Protein AF-A0A1Y6FQV6-F1 (afdb_monomer_lite)

Secondary structure (DSSP, 8-state):
----HHHHHHHHHHHHHHHHHHHHHHHHHHHHSHHHHHHTT-HHHHHHHHHHHHHHHHHHHHHHHHHHHHHHS-HHHHHHHHHHHHHHHHHHHHHHHHHHHHHTTTTT-HHHHHHHHHHHHHHHHHHHHHHHHH-SS--HHHHHHHHHHHHHHHHHHHHHHHHHHHHHHHHHHHHHHHHTS------

pLDDT: mean 82.45, std 14.53, range [43.16, 97.44]

Radius of gyration: 20.32 Å; chains: 1; bounding box: 50×31×72 Å

Foldseek 3Di:
DDDDLLNVLVVLLVLLVVLLVVLVVVVVVVCVDCLVVVCVVPPLLVVLLVLLSVLLNLLSVLSNVLSVCLNPHDLVSSVVSNVVSLVVNQVSLVVSVVVCVVPVRPVPDPLVVVLSVLLNVLSVCLSCQQCVPANPRRRSVSNVVSSVSSVVSSVSSSVSSVVVSVVVVVVVVVVVVVVPDPPPDDD

Sequence (187 aa):
MLLNVNEFLLGVAGVASTLIGTFIVGVFFYIDTDLHRMMMSSDAADRYLRSGVRWVFIIYTVPLFVALALAAFEPIWGAVTFIALGLFVVLTTVDTGLRMLRRGGSGNSMALVVNQWACTVAVVVMVALPWVIGGWVPPATAYIPSLLIALGAGFASTAALIMTQFDATAAMAASRDEDGRPRGPRH

Structure (mmCIF, N/CA/C/O backbone):
data_AF-A0A1Y6FQV6-F1
#
_entry.id   AF-A0A1Y6FQV6-F1
#
loop_
_atom_site.group_PDB
_atom_site.id
_atom_site.type_symbol
_atom_site.label_atom_id
_atom_site.label_alt_id
_atom_site.label_comp_id
_atom_site.label_asym_id
_atom_site.label_entity_id
_atom_site.label_seq_id
_atom_site.pdbx_PDB_ins_code
_atom_site.Cartn_x
_atom_site.Cartn_y
_atom_site.Cartn_z
_atom_site.occupancy
_atom_site.B_iso_or_equiv
_atom_site.auth_seq_id
_atom_site.auth_comp_id
_atom_site.auth_asym_id
_atom_site.auth_atom_id
_atom_site.pdbx_PDB_model_num
ATOM 1 N N . MET A 1 1 ? 7.471 11.580 26.570 1.00 43.16 1 MET A N 1
ATOM 2 C CA . MET A 1 1 ? 6.369 12.131 25.758 1.00 43.16 1 MET A CA 1
ATOM 3 C C . MET A 1 1 ? 5.821 10.978 24.930 1.00 43.16 1 MET A C 1
ATOM 5 O O . MET A 1 1 ? 6.398 10.643 23.907 1.00 43.16 1 MET A O 1
ATOM 9 N N . LEU A 1 2 ? 4.840 10.247 25.465 1.00 49.19 2 LEU A N 1
ATOM 10 C CA . LEU A 1 2 ? 4.190 9.153 24.740 1.00 49.19 2 LEU A CA 1
ATOM 11 C C . LEU A 1 2 ? 3.189 9.804 23.785 1.00 49.19 2 LEU A C 1
ATOM 13 O O . LEU A 1 2 ? 2.265 10.459 24.255 1.00 49.19 2 LEU A O 1
ATOM 17 N N . LEU A 1 3 ? 3.426 9.696 22.475 1.00 60.06 3 LEU A N 1
ATOM 18 C CA . LEU A 1 3 ? 2.478 10.139 21.450 1.00 60.06 3 LEU A CA 1
ATOM 19 C C . LEU A 1 3 ? 1.099 9.547 21.751 1.00 60.06 3 LEU A C 1
ATOM 21 O O . LEU A 1 3 ? 0.971 8.335 21.947 1.00 60.06 3 LEU A O 1
ATOM 25 N N . ASN A 1 4 ? 0.073 10.395 21.783 1.00 88.25 4 ASN A N 1
ATOM 26 C CA . ASN A 1 4 ? -1.305 9.931 21.815 1.00 88.25 4 ASN A CA 1
ATOM 27 C C . ASN A 1 4 ? -1.555 9.125 20.527 1.00 88.25 4 ASN A C 1
ATOM 29 O O . ASN A 1 4 ? -1.188 9.569 19.440 1.00 88.25 4 ASN A O 1
ATOM 33 N N . VAL A 1 5 ? -2.151 7.933 20.630 1.00 90.62 5 VAL A N 1
ATOM 34 C CA . VAL A 1 5 ? -2.394 7.048 19.473 1.00 90.62 5 VAL A CA 1
ATOM 35 C C . VAL A 1 5 ? -3.139 7.790 18.361 1.00 90.62 5 VAL A C 1
ATOM 37 O O . VAL A 1 5 ? -2.810 7.625 17.190 1.00 90.62 5 VAL A O 1
ATOM 40 N N . ASN A 1 6 ? -4.069 8.674 18.720 1.00 91.38 6 ASN A N 1
ATOM 41 C CA . ASN A 1 6 ? -4.812 9.474 17.751 1.00 91.38 6 ASN A CA 1
ATOM 42 C C . ASN A 1 6 ? -3.912 10.477 17.017 1.00 91.38 6 ASN A C 1
ATOM 44 O O . ASN A 1 6 ? -4.008 10.600 15.801 1.00 91.38 6 ASN A O 1
ATOM 48 N N . GLU A 1 7 ? -2.999 11.151 17.721 1.00 93.62 7 GLU A N 1
ATOM 49 C CA . GLU A 1 7 ? -2.023 12.057 17.096 1.00 93.62 7 GLU A CA 1
ATOM 50 C C . GLU A 1 7 ? -1.101 11.299 16.141 1.00 93.62 7 GLU A C 1
ATOM 52 O O . GLU A 1 7 ? -0.833 11.765 15.034 1.00 93.62 7 GLU A O 1
ATOM 57 N N . PHE A 1 8 ? -0.660 10.102 16.534 1.00 94.31 8 PHE A N 1
ATOM 58 C CA . PHE A 1 8 ? 0.150 9.249 15.673 1.00 94.31 8 PHE A CA 1
ATOM 59 C C . PHE A 1 8 ? -0.608 8.846 14.400 1.00 94.31 8 PHE A C 1
ATOM 61 O O . PHE A 1 8 ? -0.068 8.972 13.303 1.00 94.31 8 PHE A O 1
ATOM 68 N N . LEU A 1 9 ? -1.863 8.406 14.521 1.00 95.44 9 LEU A N 1
ATOM 69 C CA . LEU A 1 9 ? -2.700 8.031 13.377 1.00 95.44 9 LEU A CA 1
ATOM 70 C C . LEU A 1 9 ? -2.968 9.218 12.445 1.00 95.44 9 LEU A C 1
ATOM 72 O O . LEU A 1 9 ? -2.869 9.075 11.228 1.00 95.44 9 LEU A O 1
ATOM 76 N N . LEU A 1 10 ? -3.235 10.404 12.991 1.00 96.00 10 LEU A N 1
ATOM 77 C CA . LEU A 1 10 ? -3.367 11.623 12.190 1.00 96.00 10 LEU A CA 1
ATOM 78 C C . LEU A 1 10 ? -2.053 11.975 11.477 1.00 96.00 10 LEU A C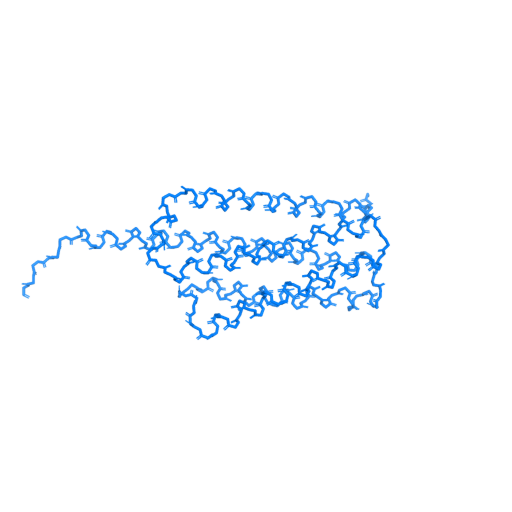 1
ATOM 80 O O . LEU A 1 10 ? -2.077 12.366 10.311 1.00 96.00 10 LEU A O 1
ATOM 84 N N . GLY A 1 11 ? -0.908 11.767 12.131 1.00 96.06 11 GLY A N 1
ATOM 85 C CA . GLY A 1 11 ? 0.411 11.884 11.508 1.00 96.06 11 GLY A CA 1
ATOM 86 C C . GLY A 1 11 ? 0.600 10.903 10.347 1.00 96.06 11 GLY A C 1
ATOM 87 O O . GLY A 1 11 ? 1.008 11.311 9.261 1.00 96.06 11 GLY A O 1
ATOM 88 N N . VAL A 1 12 ? 0.233 9.630 10.531 1.00 96.38 12 VAL A N 1
ATOM 89 C CA . VAL A 1 12 ? 0.252 8.600 9.476 1.00 96.38 12 VAL A CA 1
ATOM 90 C C . VAL A 1 12 ? -0.642 8.998 8.300 1.00 96.38 12 VAL A C 1
ATOM 92 O O . VAL A 1 12 ? -0.205 8.912 7.152 1.00 96.38 12 VAL A O 1
ATOM 95 N N . ALA A 1 13 ? -1.853 9.492 8.565 1.00 97.00 13 ALA A N 1
ATOM 96 C CA . ALA A 1 13 ? -2.756 9.992 7.532 1.00 97.00 13 ALA A CA 1
ATOM 97 C C . ALA A 1 13 ? -2.161 11.196 6.778 1.00 97.00 13 ALA A C 1
ATOM 99 O O . ALA A 1 13 ? -2.273 11.276 5.555 1.00 97.00 13 ALA A O 1
ATOM 100 N N . GLY A 1 14 ? -1.487 12.111 7.482 1.00 96.81 14 GLY A N 1
ATOM 101 C CA . GLY A 1 14 ? -0.770 13.243 6.887 1.00 96.81 14 GLY A CA 1
ATOM 102 C C . GLY A 1 14 ? 0.395 12.814 5.988 1.00 96.81 14 GLY A C 1
ATOM 103 O O . GLY A 1 14 ? 0.559 13.329 4.882 1.00 96.81 14 GLY A O 1
ATOM 104 N N . VAL A 1 15 ? 1.180 11.823 6.410 1.00 96.75 15 VAL A N 1
ATOM 105 C CA . VAL A 1 15 ? 2.248 11.246 5.575 1.00 96.75 15 VAL A CA 1
ATOM 106 C C . VAL A 1 15 ? 1.659 10.538 4.351 1.00 96.75 15 VAL A C 1
ATOM 108 O O . VAL A 1 15 ? 2.129 10.736 3.235 1.00 96.75 15 VAL A O 1
ATOM 111 N N . ALA A 1 16 ? 0.588 9.761 4.518 1.00 96.69 16 ALA A N 1
ATOM 112 C CA . ALA A 1 16 ? -0.074 9.094 3.401 1.00 96.69 16 ALA A CA 1
ATOM 113 C C . ALA A 1 16 ? -0.645 10.098 2.385 1.00 96.69 16 ALA A C 1
ATOM 115 O O . ALA A 1 16 ? -0.450 9.931 1.182 1.00 96.69 16 ALA A O 1
ATOM 116 N N . SER A 1 17 ? -1.311 11.162 2.845 1.00 96.56 17 SER A N 1
ATOM 117 C CA . SER A 1 17 ? -1.891 12.180 1.960 1.00 96.56 17 SER A CA 1
ATOM 118 C C 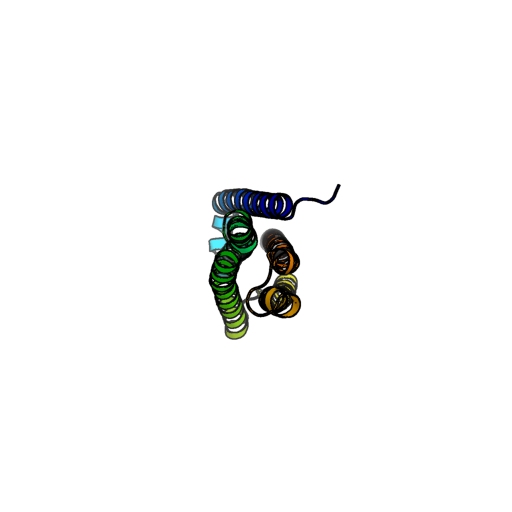. SER A 1 17 ? -0.825 12.960 1.191 1.00 96.56 17 SER A C 1
ATOM 120 O O . SER A 1 17 ? -0.989 13.201 -0.004 1.00 96.56 17 SER A O 1
ATOM 122 N N . THR A 1 18 ? 0.297 13.297 1.831 1.00 96.50 18 THR A N 1
ATOM 123 C CA . THR A 1 18 ? 1.427 13.967 1.167 1.00 96.50 18 THR A CA 1
ATOM 124 C C . THR A 1 18 ? 2.124 13.063 0.151 1.00 96.50 18 THR A C 1
ATOM 126 O O . THR A 1 18 ? 2.451 13.525 -0.944 1.00 96.50 18 THR A O 1
ATOM 129 N N . LEU A 1 19 ? 2.288 11.769 0.441 1.00 94.94 19 LEU A N 1
ATOM 130 C CA . LEU A 1 19 ? 2.810 10.798 -0.529 1.00 94.94 19 LEU A CA 1
ATOM 131 C C . LEU A 1 19 ? 1.867 10.625 -1.724 1.00 94.94 19 LEU A C 1
ATOM 133 O O . LEU A 1 19 ? 2.321 10.641 -2.864 1.00 94.94 19 LEU A O 1
ATOM 137 N N . ILE A 1 20 ? 0.554 10.547 -1.492 1.00 94.38 20 ILE A N 1
ATOM 138 C CA . ILE A 1 20 ? -0.444 10.532 -2.571 1.00 94.38 20 ILE A CA 1
ATOM 139 C C . ILE A 1 20 ? -0.345 11.813 -3.404 1.00 94.38 20 ILE A C 1
ATOM 141 O O . ILE A 1 20 ? -0.279 11.739 -4.627 1.00 94.38 20 ILE A O 1
ATOM 145 N N . GLY A 1 21 ? -0.305 12.983 -2.763 1.00 93.25 21 GLY A N 1
ATOM 146 C CA . GLY A 1 21 ? -0.229 14.275 -3.445 1.00 93.25 21 GLY A CA 1
ATOM 147 C C . GLY A 1 21 ? 1.024 14.415 -4.309 1.00 93.25 21 GLY A C 1
ATOM 148 O O . GLY A 1 21 ? 0.931 14.748 -5.488 1.00 93.25 21 GLY A O 1
ATOM 149 N N . THR A 1 22 ? 2.193 14.098 -3.754 1.00 92.56 22 THR A N 1
ATOM 150 C CA . THR A 1 22 ? 3.462 14.131 -4.499 1.00 92.56 22 THR A CA 1
ATOM 151 C C . THR A 1 22 ? 3.484 13.108 -5.632 1.00 92.56 22 THR A C 1
ATOM 153 O O . THR A 1 22 ? 3.955 13.421 -6.725 1.00 92.56 22 THR A O 1
ATOM 156 N N . PHE A 1 23 ? 2.900 11.925 -5.429 1.00 90.19 23 PHE A N 1
ATOM 157 C CA . PHE A 1 23 ? 2.761 10.924 -6.480 1.00 90.19 23 PHE A CA 1
ATOM 158 C C . PHE A 1 23 ? 1.835 11.384 -7.615 1.00 90.19 23 PHE A C 1
ATOM 160 O O . PHE A 1 23 ? 2.193 11.218 -8.777 1.00 90.19 23 PHE A O 1
ATOM 167 N N . ILE A 1 24 ? 0.694 12.022 -7.314 1.00 90.44 24 ILE A N 1
ATOM 168 C CA . ILE A 1 24 ? -0.202 12.618 -8.328 1.00 90.44 24 ILE A CA 1
ATOM 169 C C . ILE A 1 24 ? 0.552 13.641 -9.169 1.00 90.44 24 ILE A C 1
ATOM 171 O O . ILE A 1 24 ? 0.495 13.584 -10.395 1.00 90.44 24 ILE A O 1
ATOM 175 N N . VAL A 1 25 ? 1.269 14.556 -8.514 1.00 90.19 25 VAL A N 1
ATOM 176 C CA . VAL A 1 25 ? 2.060 15.584 -9.198 1.00 90.19 25 VAL A CA 1
ATOM 177 C C . VAL A 1 25 ? 3.113 14.931 -10.097 1.00 90.19 25 VAL A C 1
ATOM 179 O O . VAL A 1 25 ? 3.221 15.292 -11.266 1.00 90.19 25 VAL A O 1
ATOM 182 N N . GLY A 1 26 ? 3.831 13.920 -9.600 1.00 85.94 26 GLY A N 1
ATOM 183 C CA . GLY A 1 26 ? 4.814 13.172 -10.386 1.00 85.94 26 GLY A CA 1
ATOM 184 C C . GLY A 1 26 ? 4.211 12.474 -11.609 1.00 85.94 26 GLY A C 1
ATOM 185 O O . GLY A 1 26 ? 4.760 12.574 -12.702 1.00 85.94 26 GLY A O 1
ATOM 186 N N . VAL A 1 27 ? 3.057 11.816 -11.455 1.00 84.00 27 VAL A N 1
ATOM 187 C CA . VAL A 1 27 ? 2.338 11.166 -12.565 1.00 84.00 27 VAL A CA 1
ATOM 188 C C . VAL A 1 27 ? 1.842 12.192 -13.586 1.00 84.00 27 VAL A C 1
ATOM 190 O O . VAL A 1 27 ? 1.937 11.939 -14.784 1.00 84.00 27 VAL A O 1
ATOM 193 N N . PHE A 1 28 ? 1.347 13.350 -13.143 1.00 84.06 28 PHE A N 1
ATOM 194 C CA . PHE A 1 28 ? 0.903 14.419 -14.040 1.00 84.06 28 PHE A CA 1
ATOM 195 C C . PHE A 1 28 ? 2.055 14.934 -14.909 1.00 84.06 28 PHE A C 1
ATOM 197 O O . PHE A 1 28 ? 1.944 14.927 -16.132 1.00 84.06 28 PHE A O 1
ATOM 204 N N . PHE A 1 29 ? 3.186 15.292 -14.292 1.00 82.56 29 PHE A N 1
ATOM 205 C CA . PHE A 1 29 ? 4.379 15.711 -15.032 1.00 82.56 29 PHE A CA 1
ATOM 206 C C . PHE A 1 29 ? 4.901 14.610 -15.955 1.00 82.56 29 PHE A C 1
ATOM 208 O O . PHE A 1 29 ? 5.323 14.894 -17.072 1.00 82.56 29 PHE A O 1
ATOM 215 N N . TYR A 1 30 ? 4.842 13.348 -15.526 1.00 76.88 30 TYR A N 1
ATOM 216 C CA . TYR A 1 30 ? 5.237 12.221 -16.364 1.00 76.88 30 TYR A CA 1
ATOM 217 C C . TYR A 1 30 ? 4.386 12.116 -17.639 1.00 76.88 30 TYR A C 1
ATOM 219 O O . TYR A 1 30 ? 4.945 11.965 -18.723 1.00 76.88 30 TYR A O 1
ATOM 227 N N . ILE A 1 31 ? 3.058 12.233 -17.524 1.00 75.44 31 ILE A N 1
ATOM 228 C CA . ILE A 1 31 ? 2.138 12.201 -18.675 1.00 75.44 31 ILE A CA 1
ATOM 229 C C . ILE A 1 31 ? 2.383 13.392 -19.612 1.00 75.44 31 ILE A C 1
ATOM 231 O O . ILE A 1 31 ? 2.311 13.226 -20.828 1.00 75.44 31 ILE A O 1
ATOM 235 N N . ASP A 1 32 ? 2.679 14.568 -19.055 1.00 76.75 32 ASP A N 1
ATOM 236 C CA . ASP A 1 32 ? 2.921 15.802 -19.815 1.00 76.75 32 ASP A CA 1
ATOM 237 C C . ASP A 1 32 ? 4.274 15.805 -20.558 1.00 76.75 32 ASP A C 1
ATOM 239 O O . ASP A 1 32 ? 4.458 16.510 -21.547 1.00 76.75 32 ASP A O 1
ATOM 243 N N . THR A 1 33 ? 5.234 14.980 -20.133 1.00 72.75 33 THR A N 1
ATOM 244 C CA . THR A 1 33 ? 6.568 14.933 -20.747 1.00 72.75 33 THR A CA 1
ATOM 245 C C . THR A 1 33 ? 6.539 14.204 -22.103 1.00 72.75 33 THR A C 1
ATOM 247 O O . THR A 1 33 ? 5.945 13.132 -22.234 1.00 72.75 33 THR A O 1
ATOM 250 N N . ASP A 1 34 ? 7.294 14.690 -23.102 1.00 60.44 34 ASP A N 1
ATOM 251 C CA . ASP A 1 34 ? 7.469 14.034 -24.421 1.00 60.44 34 ASP A CA 1
ATOM 252 C C . ASP A 1 34 ? 7.970 12.572 -24.331 1.00 60.44 34 ASP A C 1
ATOM 254 O O . ASP A 1 34 ? 7.828 11.790 -25.274 1.00 60.44 34 ASP A O 1
ATOM 258 N N . LEU A 1 35 ? 8.512 12.166 -23.178 1.00 60.50 35 LEU A N 1
ATOM 259 C CA . LEU A 1 35 ? 8.873 10.784 -22.871 1.00 60.50 35 LEU A CA 1
ATOM 260 C C . LEU A 1 35 ? 7.669 9.832 -22.930 1.00 60.50 35 LEU A C 1
ATOM 262 O O . LEU A 1 35 ? 7.777 8.757 -23.524 1.00 60.50 35 LEU A O 1
ATOM 266 N N . HIS A 1 36 ? 6.512 10.235 -22.393 1.00 62.81 36 HIS A N 1
ATOM 267 C CA . HIS A 1 36 ? 5.287 9.442 -22.483 1.00 62.81 36 HIS A CA 1
ATOM 268 C C . HIS A 1 36 ? 4.877 9.240 -23.951 1.00 62.81 36 HIS A C 1
ATOM 270 O O . HIS A 1 36 ? 4.563 8.121 -24.362 1.00 62.81 36 HIS A O 1
ATOM 276 N N . ARG A 1 37 ? 4.996 10.285 -24.787 1.00 62.28 37 ARG A N 1
ATOM 277 C CA . ARG A 1 37 ? 4.710 10.209 -26.235 1.00 62.28 37 ARG A CA 1
ATOM 278 C C . ARG A 1 37 ? 5.640 9.247 -26.976 1.00 62.28 37 ARG A C 1
ATOM 280 O O . ARG A 1 37 ? 5.200 8.618 -27.933 1.00 62.28 37 ARG A O 1
ATOM 287 N N . MET A 1 38 ? 6.893 9.098 -26.543 1.00 58.62 38 MET A N 1
ATOM 288 C CA . MET A 1 38 ? 7.838 8.143 -27.138 1.00 58.62 38 MET A CA 1
ATOM 289 C C . MET A 1 38 ? 7.609 6.696 -26.660 1.00 58.62 38 MET A C 1
ATOM 291 O O . MET A 1 38 ? 7.713 5.763 -27.461 1.00 58.62 38 MET A O 1
ATOM 295 N N . MET A 1 39 ? 7.251 6.494 -25.386 1.00 56.41 39 MET A N 1
ATOM 296 C CA . MET A 1 39 ? 6.944 5.172 -24.814 1.00 56.41 39 MET A CA 1
ATOM 297 C C . MET A 1 39 ? 5.609 4.583 -25.292 1.00 56.41 39 MET A C 1
ATOM 299 O O . MET A 1 39 ? 5.465 3.362 -25.297 1.00 56.41 39 MET A O 1
ATOM 303 N N . MET A 1 40 ? 4.679 5.408 -25.790 1.00 53.16 40 MET A N 1
ATOM 304 C CA . MET A 1 40 ? 3.455 4.969 -26.488 1.00 53.16 40 MET A CA 1
ATOM 305 C C . MET A 1 40 ? 3.722 4.100 -27.734 1.00 53.16 40 MET A C 1
ATOM 307 O O . MET A 1 40 ? 2.793 3.512 -28.279 1.00 53.16 40 MET A O 1
ATOM 311 N N . SER A 1 41 ? 4.978 3.969 -28.180 1.00 52.34 41 SER A N 1
ATOM 312 C CA . SER A 1 41 ? 5.367 2.978 -29.193 1.00 52.34 41 SER A CA 1
ATOM 313 C C . SER A 1 41 ? 5.400 1.531 -28.664 1.00 52.34 41 SER A C 1
ATOM 315 O O . SER A 1 41 ? 5.342 0.599 -29.465 1.00 52.34 41 SER A O 1
ATOM 317 N N . SER A 1 42 ? 5.445 1.316 -27.338 1.00 58.72 42 SER A N 1
ATOM 318 C CA . SER A 1 42 ? 5.486 -0.008 -26.700 1.00 58.72 42 SER A CA 1
ATOM 319 C C . SER A 1 42 ? 4.290 -0.253 -25.773 1.00 58.72 42 SER A C 1
ATOM 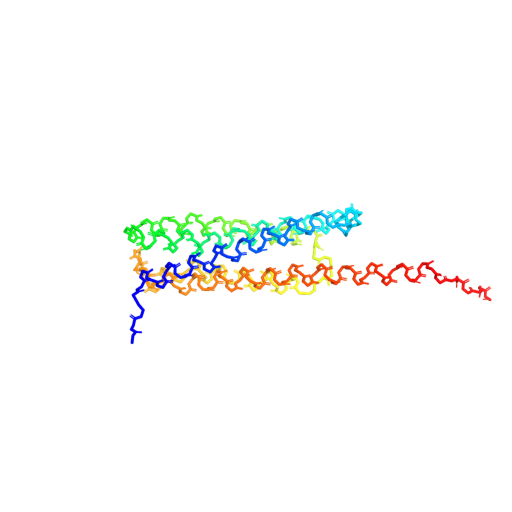321 O O . SER A 1 42 ? 4.251 0.127 -24.602 1.00 58.72 42 SER A O 1
ATOM 323 N N . ASP A 1 43 ? 3.331 -1.005 -26.302 1.00 60.66 43 ASP A N 1
ATOM 324 C CA . ASP A 1 43 ? 2.038 -1.371 -25.708 1.00 60.66 43 ASP A CA 1
ATOM 325 C C . ASP A 1 43 ? 2.144 -2.180 -24.384 1.00 60.66 43 ASP A C 1
ATOM 327 O O . ASP A 1 43 ? 1.160 -2.400 -23.666 1.00 60.66 43 ASP A O 1
ATOM 331 N N . ALA A 1 44 ? 3.334 -2.697 -24.059 1.00 59.97 44 ALA A N 1
ATOM 332 C CA . ALA A 1 44 ? 3.610 -3.442 -22.828 1.00 59.97 44 ALA A CA 1
ATOM 333 C C . ALA A 1 44 ? 4.011 -2.524 -21.659 1.00 59.97 44 ALA A C 1
ATOM 335 O O . ALA A 1 44 ? 3.570 -2.750 -20.529 1.00 59.97 44 ALA A O 1
ATOM 336 N N . ALA A 1 45 ? 4.790 -1.471 -21.930 1.00 61.34 45 ALA A N 1
ATOM 337 C CA . ALA A 1 45 ? 5.280 -0.544 -20.910 1.00 61.34 45 ALA A CA 1
ATOM 338 C C . ALA A 1 45 ? 4.153 0.342 -20.347 1.00 61.34 45 ALA A C 1
ATOM 340 O O . ALA A 1 45 ? 4.050 0.507 -19.130 1.00 61.34 45 ALA A O 1
ATOM 341 N N . ASP A 1 46 ? 3.245 0.822 -21.205 1.00 66.31 46 ASP A N 1
ATOM 342 C CA . ASP A 1 46 ? 2.105 1.658 -20.792 1.00 66.31 46 ASP A CA 1
ATOM 343 C C . ASP A 1 46 ? 1.129 0.907 -19.865 1.00 66.31 46 ASP A C 1
ATOM 345 O O . ASP A 1 46 ? 0.697 1.403 -18.820 1.00 66.31 46 ASP A O 1
ATOM 349 N N . ARG A 1 47 ? 0.834 -0.361 -20.181 1.00 66.19 47 ARG A N 1
ATOM 350 C CA . ARG A 1 47 ? -0.026 -1.205 -19.334 1.00 66.19 47 ARG A CA 1
ATOM 351 C C . ARG A 1 47 ? 0.581 -1.467 -17.961 1.00 66.19 47 ARG A C 1
ATOM 353 O O . ARG A 1 47 ? -0.162 -1.485 -16.975 1.00 66.19 47 ARG A O 1
ATOM 360 N N . TYR A 1 48 ? 1.896 -1.669 -17.897 1.00 64.12 48 TYR A N 1
ATOM 361 C CA . TYR A 1 48 ? 2.597 -1.877 -16.636 1.00 64.12 48 TYR A CA 1
ATOM 362 C C . TYR A 1 48 ? 2.516 -0.627 -15.754 1.00 64.12 48 TYR A C 1
ATOM 364 O O . TYR A 1 48 ? 2.043 -0.712 -14.619 1.00 64.12 48 TYR A O 1
ATOM 372 N N . LEU A 1 49 ? 2.847 0.538 -16.311 1.00 70.38 49 LEU A N 1
ATOM 373 C CA . LEU A 1 49 ? 2.744 1.827 -15.631 1.00 70.38 49 LEU A CA 1
ATOM 374 C C . LEU A 1 49 ? 1.343 2.090 -15.093 1.00 70.38 49 LEU A C 1
ATOM 376 O O . LEU A 1 49 ? 1.182 2.376 -13.910 1.00 70.38 49 LEU A O 1
ATOM 380 N N . ARG A 1 50 ? 0.309 1.901 -15.917 1.00 77.88 50 ARG A N 1
ATOM 381 C CA . ARG A 1 50 ? -1.083 2.082 -15.489 1.00 77.88 50 ARG A CA 1
ATOM 382 C C . ARG A 1 50 ? -1.458 1.146 -14.341 1.00 77.88 50 ARG A C 1
ATOM 384 O O . ARG A 1 50 ? -2.167 1.551 -13.420 1.00 77.88 50 ARG A O 1
ATOM 391 N N . SER A 1 51 ? -0.994 -0.104 -14.384 1.00 77.25 51 SER A N 1
ATOM 392 C CA . SER A 1 51 ? -1.258 -1.080 -13.322 1.00 77.25 51 SER A CA 1
ATOM 393 C C . SER A 1 51 ? -0.525 -0.749 -12.019 1.00 77.25 51 SER A C 1
ATOM 395 O O . SER A 1 51 ? -1.148 -0.791 -10.958 1.00 77.25 51 SER A O 1
ATOM 397 N N . GLY A 1 52 ? 0.744 -0.340 -12.100 1.00 78.56 52 GLY A N 1
ATOM 398 C CA . GLY A 1 52 ? 1.556 0.032 -10.947 1.00 78.56 52 GLY A CA 1
ATOM 399 C C . GLY A 1 52 ? 1.095 1.337 -10.307 1.00 78.56 52 GLY A C 1
ATOM 400 O O . GLY A 1 52 ? 0.927 1.388 -9.095 1.00 78.56 52 GLY A O 1
ATOM 401 N N . VAL A 1 53 ? 0.777 2.358 -11.109 1.00 85.12 53 VAL A N 1
ATOM 402 C CA . VAL A 1 53 ? 0.194 3.622 -10.629 1.00 85.12 53 VAL A CA 1
ATOM 403 C C . VAL A 1 53 ? -1.109 3.355 -9.878 1.00 85.12 53 VAL A C 1
ATOM 405 O O . VAL A 1 53 ? -1.278 3.824 -8.753 1.00 85.12 53 VAL A O 1
ATOM 408 N N . ARG A 1 54 ? -2.008 2.539 -10.446 1.00 88.25 54 ARG A N 1
ATOM 409 C CA . ARG A 1 54 ? -3.260 2.147 -9.780 1.00 88.25 54 ARG A CA 1
ATOM 410 C C . ARG A 1 54 ? -2.998 1.442 -8.447 1.00 88.25 54 ARG A C 1
ATOM 412 O O . ARG A 1 54 ? -3.675 1.743 -7.470 1.00 88.25 54 ARG A O 1
ATOM 419 N N . TRP A 1 55 ? -2.038 0.519 -8.403 1.00 91.12 55 TRP A N 1
ATOM 420 C CA . TRP A 1 55 ? -1.697 -0.204 -7.178 1.00 91.12 55 TRP A CA 1
ATOM 421 C C . TRP A 1 55 ? -1.133 0.729 -6.097 1.00 91.12 55 TRP A C 1
ATOM 423 O O . TRP A 1 55 ? -1.595 0.674 -4.961 1.00 91.12 55 TRP A O 1
ATOM 433 N N . VAL A 1 56 ? -0.222 1.641 -6.460 1.00 91.81 56 VAL A N 1
ATOM 434 C CA . VAL A 1 56 ? 0.361 2.644 -5.549 1.00 91.81 56 VAL A CA 1
ATOM 435 C C . VAL A 1 56 ? -0.720 3.547 -4.943 1.00 91.81 56 VAL A C 1
ATOM 437 O O . VAL A 1 56 ? -0.716 3.794 -3.738 1.00 91.81 56 VAL A O 1
ATOM 440 N N . PHE A 1 57 ? -1.696 3.993 -5.737 1.00 91.69 57 PHE A N 1
ATOM 441 C CA . PHE A 1 57 ? -2.826 4.752 -5.198 1.00 91.69 57 PHE A CA 1
ATOM 442 C C . PHE A 1 57 ? -3.624 3.949 -4.174 1.00 91.69 57 PHE A C 1
ATOM 444 O O . PHE A 1 57 ? -3.901 4.440 -3.081 1.00 91.69 57 PHE A O 1
ATOM 451 N N . ILE A 1 58 ? -3.969 2.706 -4.509 1.00 93.25 58 ILE A N 1
ATOM 452 C CA . ILE A 1 58 ? -4.789 1.855 -3.645 1.00 93.25 58 ILE A CA 1
ATOM 453 C C . ILE A 1 58 ? -4.055 1.548 -2.337 1.00 93.25 58 ILE A C 1
ATOM 455 O O . ILE A 1 58 ? -4.649 1.695 -1.271 1.00 93.25 58 ILE A O 1
ATOM 459 N N . ILE A 1 59 ? -2.768 1.192 -2.376 1.00 95.31 59 ILE A N 1
ATOM 460 C CA . ILE A 1 59 ? -2.033 0.871 -1.147 1.00 95.31 59 ILE A CA 1
ATOM 461 C C . ILE A 1 59 ? -1.898 2.085 -0.225 1.00 95.31 59 ILE A C 1
ATOM 463 O O . ILE A 1 59 ? -2.049 1.918 0.980 1.00 95.31 59 ILE A O 1
ATOM 467 N N . TYR A 1 60 ? -1.711 3.305 -0.748 1.00 95.94 60 TYR A N 1
ATOM 468 C CA . TYR A 1 60 ? -1.663 4.513 0.084 1.00 95.94 60 TYR A CA 1
ATOM 469 C C . TYR A 1 60 ? -3.030 4.962 0.609 1.00 95.94 60 TYR A C 1
ATOM 471 O O . TYR A 1 60 ? -3.095 5.641 1.637 1.00 95.94 60 TYR A O 1
ATOM 479 N N . THR A 1 61 ? -4.136 4.562 -0.027 1.00 95.31 61 THR A N 1
ATOM 480 C CA . THR A 1 61 ? -5.472 4.841 0.526 1.00 95.31 61 THR A CA 1
ATOM 481 C C . THR A 1 61 ? -5.704 4.131 1.861 1.00 95.31 61 THR A C 1
ATOM 483 O O . THR A 1 61 ? -6.424 4.656 2.706 1.00 95.31 61 THR A O 1
ATOM 486 N N . VAL A 1 62 ? -5.048 2.988 2.099 1.00 96.50 62 VAL A N 1
ATOM 487 C CA . VAL A 1 62 ? -5.148 2.226 3.354 1.00 96.50 62 VAL A CA 1
ATOM 488 C C . VAL A 1 62 ? -4.636 3.042 4.551 1.00 96.50 62 VAL A C 1
ATOM 490 O O . VAL A 1 62 ? -5.447 3.336 5.429 1.00 96.50 62 VAL A O 1
ATOM 493 N N . PRO A 1 63 ? -3.355 3.470 4.621 1.00 96.75 63 PRO A N 1
ATOM 494 C CA . PRO A 1 63 ? -2.860 4.272 5.734 1.00 96.75 63 PRO A CA 1
ATOM 495 C C . PRO A 1 63 ? -3.551 5.631 5.844 1.00 96.75 63 PRO A C 1
ATOM 497 O O . PRO A 1 63 ? -3.639 6.154 6.947 1.00 96.75 63 PRO A O 1
ATOM 500 N N . LEU A 1 64 ? -4.093 6.182 4.753 1.00 97.06 64 LEU A N 1
ATOM 501 C CA . LEU A 1 64 ? -4.878 7.413 4.806 1.00 97.06 64 LEU A CA 1
ATOM 502 C C . LEU A 1 64 ? -6.227 7.200 5.509 1.00 97.06 64 LEU A C 1
ATOM 504 O O . LEU A 1 64 ? -6.480 7.766 6.570 1.00 97.06 64 LEU A O 1
ATOM 508 N N . PHE A 1 65 ? -7.110 6.391 4.926 1.00 97.44 65 PHE A N 1
ATOM 509 C CA . PHE A 1 65 ? -8.496 6.300 5.385 1.00 97.44 65 PHE A CA 1
ATOM 510 C C . PHE A 1 65 ? -8.655 5.442 6.634 1.00 97.44 65 PHE A C 1
ATOM 512 O O . PHE A 1 65 ? -9.500 5.756 7.466 1.00 97.44 65 PHE A O 1
ATOM 519 N N . VAL A 1 66 ? -7.842 4.398 6.815 1.00 96.50 66 VAL A N 1
ATOM 520 C CA . VAL A 1 66 ? -7.911 3.577 8.032 1.00 96.50 66 VAL A CA 1
ATOM 521 C C . VAL A 1 66 ? -7.433 4.376 9.237 1.00 96.50 66 VAL A C 1
ATOM 523 O O . VAL A 1 66 ? -8.068 4.318 10.286 1.00 96.50 66 VAL A O 1
ATOM 526 N N . ALA A 1 67 ? -6.362 5.163 9.096 1.00 96.31 67 ALA A N 1
ATOM 527 C CA . ALA A 1 67 ? -5.884 5.991 10.197 1.00 96.31 67 ALA A CA 1
ATOM 528 C C . ALA A 1 67 ? -6.886 7.099 10.555 1.00 96.31 67 ALA A C 1
ATOM 530 O O . ALA A 1 67 ? -7.146 7.317 11.736 1.00 96.31 67 ALA A O 1
ATOM 531 N N . LEU A 1 68 ? -7.521 7.731 9.558 1.00 95.94 68 LEU A N 1
ATOM 532 C CA . LEU A 1 68 ? -8.617 8.678 9.793 1.00 95.94 68 LEU A CA 1
ATOM 533 C C . LEU A 1 68 ? -9.816 8.009 10.475 1.00 95.94 68 LEU A C 1
ATOM 535 O O . LEU A 1 68 ? -10.350 8.558 11.435 1.00 95.94 68 LEU A O 1
ATOM 539 N N . ALA A 1 69 ? -10.218 6.819 10.024 1.00 95.50 69 ALA A N 1
ATO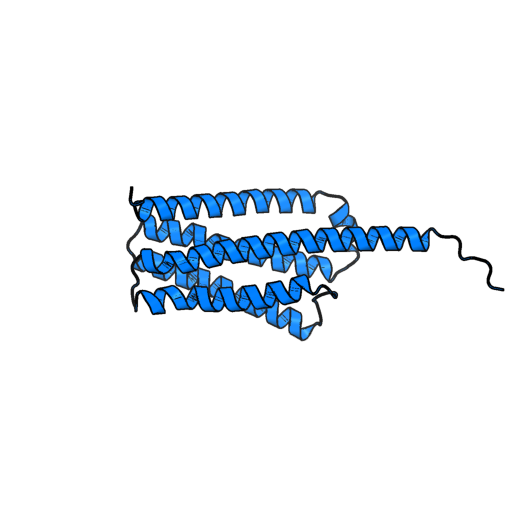M 540 C CA . ALA A 1 69 ? -11.346 6.101 10.605 1.00 95.50 69 ALA A CA 1
ATOM 541 C C . ALA A 1 69 ? -11.083 5.701 12.063 1.00 95.50 69 ALA A C 1
ATOM 543 O O . ALA A 1 69 ? -11.947 5.891 12.912 1.00 95.50 69 ALA A O 1
ATOM 544 N N . LEU A 1 70 ? -9.882 5.202 12.365 1.00 93.75 70 LEU A N 1
ATOM 545 C CA . LEU A 1 70 ? -9.476 4.829 13.723 1.00 93.75 70 LEU A CA 1
ATOM 546 C C . LEU A 1 70 ? -9.301 6.035 14.656 1.00 93.75 70 LEU A C 1
ATOM 548 O O . LEU A 1 70 ? -9.468 5.883 15.861 1.00 93.75 70 LEU A O 1
ATOM 552 N N . ALA A 1 71 ? -8.950 7.208 14.123 1.00 93.31 71 ALA A N 1
ATOM 553 C CA . ALA A 1 71 ? -8.807 8.430 14.913 1.00 93.31 71 ALA A CA 1
ATOM 554 C C . ALA A 1 71 ? -10.150 9.136 15.173 1.00 93.31 71 ALA A C 1
ATOM 556 O O . ALA A 1 71 ? -10.305 9.780 16.209 1.00 93.31 71 ALA A O 1
ATOM 557 N N . ALA A 1 72 ? -11.098 9.048 14.233 1.00 91.31 72 ALA A N 1
ATOM 558 C CA . ALA A 1 72 ? -12.366 9.777 14.284 1.00 91.31 72 ALA A CA 1
ATOM 559 C C . ALA A 1 72 ? -13.554 8.946 14.795 1.00 91.31 72 ALA A C 1
ATOM 561 O O . ALA A 1 72 ? -14.519 9.520 15.298 1.00 91.31 72 ALA A O 1
ATOM 562 N N . PHE A 1 73 ? -13.510 7.618 14.658 1.00 91.88 73 PHE A N 1
ATOM 563 C CA . PHE A 1 73 ? -14.626 6.723 14.966 1.00 91.88 73 PHE A CA 1
ATOM 564 C C . PHE A 1 73 ? -14.221 5.583 15.906 1.00 91.88 73 PHE A C 1
ATOM 566 O O . PHE A 1 73 ? -13.063 5.410 16.279 1.00 91.88 73 PHE A O 1
ATOM 573 N N . GLU A 1 74 ? -15.210 4.776 16.287 1.00 87.25 74 GLU A N 1
ATOM 574 C CA . GLU A 1 74 ? -15.004 3.568 17.080 1.00 87.25 74 GLU A CA 1
ATOM 575 C C . GLU A 1 74 ? -14.202 2.489 16.317 1.00 87.25 74 GLU A C 1
ATOM 577 O O . GLU A 1 74 ? -14.256 2.430 15.082 1.00 87.25 74 GLU A O 1
ATOM 582 N N . PRO A 1 75 ? -13.522 1.562 17.027 1.00 86.94 75 PRO A N 1
ATOM 583 C CA . PRO A 1 75 ? -12.655 0.547 16.416 1.00 86.94 75 PRO A CA 1
ATOM 584 C C . PRO A 1 75 ? -13.321 -0.303 15.328 1.00 86.94 75 PRO A C 1
ATOM 586 O O . PRO A 1 75 ? -12.655 -0.735 14.387 1.00 86.94 75 PRO A O 1
ATOM 589 N N . ILE A 1 76 ? -14.638 -0.518 15.422 1.00 92.31 76 ILE A N 1
ATOM 590 C CA . ILE A 1 76 ? -15.392 -1.301 14.439 1.00 92.31 76 ILE A CA 1
ATOM 591 C C . ILE A 1 76 ? -15.391 -0.647 13.052 1.00 92.31 76 ILE A C 1
ATOM 593 O O . ILE A 1 76 ? -15.249 -1.341 12.047 1.00 92.31 76 ILE A O 1
ATOM 597 N N . TRP A 1 77 ? -15.458 0.684 12.977 1.00 92.94 77 TRP A N 1
ATOM 598 C CA . TRP A 1 77 ? -15.408 1.414 11.710 1.00 92.94 77 TRP A CA 1
ATOM 599 C C . TRP A 1 77 ? -14.010 1.384 11.097 1.00 92.94 77 TRP A C 1
ATOM 601 O O . TRP A 1 77 ? -13.873 1.267 9.877 1.00 92.94 77 TRP A O 1
ATOM 611 N N . GLY A 1 78 ? -12.970 1.403 11.933 1.00 92.38 78 GLY A N 1
ATOM 612 C CA . GLY A 1 78 ? -11.598 1.157 11.498 1.00 92.38 78 GLY A CA 1
ATOM 613 C C . GLY A 1 78 ? -11.416 -0.246 10.917 1.00 92.38 78 GLY A C 1
ATOM 614 O O . GLY A 1 78 ? -10.846 -0.385 9.836 1.00 92.38 78 GLY A O 1
ATOM 615 N N . ALA A 1 79 ? -11.978 -1.268 11.570 1.00 93.50 79 ALA A N 1
ATOM 616 C CA . ALA A 1 79 ? -11.952 -2.648 11.086 1.00 93.50 79 ALA A CA 1
ATOM 617 C C . ALA A 1 79 ? -12.667 -2.798 9.739 1.00 93.50 79 ALA A C 1
ATOM 619 O O . ALA A 1 79 ? -12.098 -3.346 8.798 1.00 93.50 79 ALA A O 1
ATOM 620 N N . VAL A 1 80 ? -13.883 -2.258 9.615 1.00 95.31 80 VAL A N 1
ATOM 621 C CA . VAL A 1 80 ? -14.659 -2.286 8.364 1.00 95.31 80 VAL A CA 1
ATOM 622 C C . VAL A 1 80 ? -13.900 -1.587 7.235 1.00 95.31 80 VAL A C 1
ATOM 624 O O . VAL A 1 80 ? -13.774 -2.144 6.144 1.00 95.31 80 VAL A O 1
ATOM 627 N N . THR A 1 81 ? -13.337 -0.405 7.501 1.00 95.62 81 THR A N 1
ATOM 628 C CA . THR A 1 81 ? -12.548 0.354 6.517 1.00 95.62 81 THR A CA 1
ATOM 629 C C . THR A 1 81 ? -11.296 -0.419 6.099 1.00 95.62 81 THR A C 1
ATOM 631 O O . THR A 1 81 ? -10.990 -0.508 4.909 1.00 95.62 81 THR A O 1
ATOM 634 N N . PHE A 1 82 ? -10.595 -1.029 7.058 1.00 95.94 82 PHE A N 1
ATOM 635 C CA . PHE A 1 82 ? -9.404 -1.834 6.796 1.00 95.94 82 PHE A CA 1
ATOM 636 C C . PHE A 1 82 ? -9.723 -3.090 5.982 1.00 95.94 82 PHE A C 1
ATOM 638 O O . PHE A 1 82 ? -9.004 -3.390 5.035 1.00 95.94 82 PHE A O 1
ATOM 645 N N . ILE A 1 83 ? -10.813 -3.798 6.289 1.00 95.94 83 ILE A N 1
ATOM 646 C CA . ILE A 1 83 ? -11.254 -4.973 5.524 1.00 95.94 83 ILE A CA 1
ATOM 647 C C . ILE A 1 83 ? -11.607 -4.572 4.093 1.00 95.94 83 ILE A C 1
ATOM 649 O O . ILE A 1 83 ? -11.143 -5.211 3.149 1.00 95.94 83 ILE A O 1
ATOM 653 N N . ALA A 1 84 ? -12.390 -3.504 3.919 1.00 96.62 84 ALA A N 1
ATOM 654 C CA . ALA A 1 84 ? -12.805 -3.039 2.602 1.00 96.62 84 ALA A CA 1
ATOM 655 C C . ALA A 1 84 ? -11.594 -2.658 1.735 1.00 96.62 84 ALA A C 1
ATOM 657 O O . ALA A 1 84 ? -11.427 -3.188 0.636 1.00 96.62 84 ALA A O 1
ATOM 658 N N . LEU A 1 85 ? -10.709 -1.793 2.237 1.00 96.00 85 LEU A N 1
ATOM 659 C CA . LEU A 1 85 ? -9.525 -1.350 1.493 1.00 96.00 85 LEU A CA 1
ATOM 660 C C . LEU A 1 85 ? -8.483 -2.463 1.342 1.00 96.00 85 LEU A C 1
ATOM 662 O O . LEU A 1 85 ? -7.893 -2.612 0.274 1.00 96.00 85 LEU A O 1
ATOM 666 N N . GLY A 1 86 ? -8.298 -3.292 2.369 1.00 94.56 86 GLY A N 1
ATOM 667 C CA . GLY A 1 86 ? -7.427 -4.463 2.330 1.00 94.56 86 GLY A CA 1
ATOM 668 C C . GLY A 1 86 ? -7.856 -5.457 1.253 1.00 94.56 86 GLY A C 1
ATOM 669 O O . GLY A 1 86 ? -7.013 -5.942 0.500 1.00 94.56 86 GLY A O 1
ATOM 670 N N . LEU A 1 87 ? -9.162 -5.693 1.090 1.00 95.00 87 LEU A N 1
ATOM 671 C CA . LEU A 1 87 ? -9.684 -6.522 0.005 1.00 95.00 87 LEU A CA 1
ATOM 672 C C . LEU A 1 87 ? -9.369 -5.913 -1.367 1.00 95.00 87 LEU A C 1
ATOM 674 O O . LEU A 1 87 ? -8.918 -6.630 -2.259 1.00 95.00 87 LEU A O 1
ATOM 678 N N . PHE A 1 88 ? -9.531 -4.598 -1.538 1.00 94.25 88 PHE A N 1
ATOM 679 C CA . PHE A 1 88 ? -9.142 -3.910 -2.776 1.00 94.25 88 PHE A CA 1
ATOM 680 C C . PHE A 1 88 ? -7.646 -4.071 -3.088 1.00 94.25 88 PHE A C 1
ATOM 682 O O . PHE A 1 88 ? -7.279 -4.360 -4.233 1.00 94.25 88 PHE A O 1
ATOM 689 N N . VAL A 1 89 ? -6.776 -3.941 -2.084 1.00 93.44 89 VAL A N 1
ATOM 690 C CA . VAL A 1 89 ? -5.333 -4.179 -2.234 1.00 93.44 89 VAL A CA 1
ATOM 691 C C . VAL A 1 89 ? -5.065 -5.624 -2.650 1.00 93.44 89 VAL A C 1
ATOM 693 O O . VAL A 1 89 ? -4.326 -5.857 -3.605 1.00 93.44 89 VAL A O 1
ATOM 696 N N . VAL A 1 90 ? -5.677 -6.606 -1.986 1.00 93.75 90 VAL A N 1
ATOM 697 C CA . VAL A 1 90 ? -5.500 -8.029 -2.316 1.00 93.75 90 VAL A CA 1
ATOM 698 C C . VAL A 1 90 ? -5.942 -8.310 -3.750 1.00 93.75 90 VAL A C 1
ATOM 700 O O . VAL A 1 90 ? -5.167 -8.863 -4.529 1.00 93.75 90 VAL A O 1
ATOM 703 N N . LEU A 1 91 ? -7.144 -7.874 -4.136 1.00 92.38 91 LEU A N 1
ATOM 704 C CA . LEU A 1 91 ? -7.687 -8.089 -5.479 1.00 92.38 91 LEU A CA 1
ATOM 705 C C . LEU A 1 91 ? -6.786 -7.486 -6.559 1.00 92.38 91 LEU A C 1
ATOM 707 O O . LEU A 1 91 ? -6.502 -8.137 -7.564 1.00 92.38 91 LEU A O 1
ATOM 711 N N . THR A 1 92 ? -6.289 -6.268 -6.348 1.00 88.56 92 THR A N 1
ATOM 712 C CA . THR A 1 92 ? -5.393 -5.621 -7.315 1.00 88.56 92 THR A CA 1
ATOM 713 C C . THR A 1 92 ? -3.995 -6.231 -7.345 1.00 88.56 92 THR A C 1
ATOM 715 O O . THR A 1 92 ? -3.387 -6.292 -8.416 1.00 88.56 92 THR A O 1
ATOM 718 N N . THR A 1 93 ? -3.504 -6.753 -6.221 1.00 88.19 93 THR A N 1
ATOM 719 C CA . THR A 1 93 ? -2.229 -7.484 -6.146 1.00 88.19 93 THR A CA 1
ATOM 720 C C . THR A 1 93 ? -2.318 -8.809 -6.906 1.00 88.19 93 THR A C 1
ATOM 722 O O . THR A 1 93 ? -1.440 -9.116 -7.713 1.00 88.19 93 THR A O 1
ATOM 725 N N . VAL A 1 94 ? -3.412 -9.557 -6.727 1.00 86.62 94 VAL A N 1
ATOM 726 C CA . VAL A 1 94 ? -3.682 -10.814 -7.445 1.00 86.62 94 VAL A CA 1
ATOM 727 C C . VAL A 1 94 ? -3.862 -10.569 -8.944 1.00 86.62 94 VAL A C 1
ATOM 729 O O . VAL A 1 94 ? -3.254 -11.271 -9.748 1.00 86.62 94 VAL A O 1
ATOM 732 N N . ASP A 1 95 ? -4.638 -9.555 -9.339 1.00 83.75 95 ASP A N 1
ATOM 733 C CA . ASP A 1 95 ? -4.825 -9.172 -10.747 1.00 83.75 95 ASP A CA 1
ATOM 734 C C . ASP A 1 95 ? -3.479 -8.842 -11.419 1.00 83.75 95 ASP A C 1
ATOM 736 O O . ASP A 1 95 ? -3.192 -9.310 -12.522 1.00 83.75 95 ASP A O 1
ATOM 740 N N . THR A 1 96 ? -2.605 -8.111 -10.722 1.00 76.31 96 THR A N 1
ATOM 741 C CA . THR A 1 96 ? -1.260 -7.771 -11.215 1.00 76.31 96 THR A CA 1
ATOM 742 C C . THR A 1 96 ? -0.376 -9.015 -11.342 1.00 76.31 96 THR A C 1
ATOM 744 O O . THR A 1 96 ? 0.208 -9.248 -12.403 1.00 76.31 96 THR A O 1
ATOM 747 N N . GLY A 1 97 ? -0.344 -9.873 -10.317 1.00 75.88 97 GLY A N 1
ATOM 748 C CA . GLY A 1 97 ? 0.436 -11.114 -10.326 1.00 75.88 97 GLY A CA 1
ATOM 749 C C . GLY A 1 97 ? -0.001 -12.094 -11.421 1.00 75.88 97 GLY A C 1
ATOM 750 O O . GLY A 1 97 ? 0.833 -12.609 -12.168 1.00 75.88 97 GLY A O 1
ATOM 751 N N . LEU A 1 98 ? -1.311 -12.304 -11.589 1.00 77.38 98 LEU A N 1
ATOM 752 C CA . LEU A 1 98 ? -1.861 -13.179 -12.631 1.00 77.38 98 LEU A CA 1
ATOM 753 C C . LEU A 1 98 ? -1.541 -12.673 -14.041 1.00 77.38 98 LEU A C 1
ATOM 755 O O . LEU A 1 98 ? -1.257 -13.474 -14.935 1.00 77.38 98 LEU A O 1
ATOM 759 N N . ARG A 1 99 ? -1.569 -11.354 -14.262 1.00 70.38 99 ARG A N 1
ATOM 760 C CA . ARG A 1 99 ? -1.191 -10.757 -15.552 1.00 70.38 99 ARG A CA 1
ATOM 761 C C . ARG A 1 99 ? 0.293 -10.938 -15.852 1.00 70.38 99 ARG A C 1
ATOM 763 O O . ARG A 1 99 ? 0.618 -11.270 -16.991 1.00 70.38 99 ARG A O 1
ATOM 770 N N . MET A 1 100 ? 1.169 -10.770 -14.857 1.00 67.25 100 MET A N 1
ATOM 771 C CA . MET A 1 100 ? 2.609 -11.008 -15.022 1.00 67.25 100 MET A CA 1
ATOM 772 C C . MET A 1 100 ? 2.894 -12.470 -15.387 1.00 67.25 100 MET A C 1
ATOM 774 O O . MET A 1 100 ? 3.611 -12.720 -16.355 1.00 67.25 100 MET A O 1
ATOM 778 N N . LEU A 1 101 ? 2.262 -13.423 -14.690 1.00 68.31 101 LEU A N 1
ATOM 779 C CA . LEU A 1 101 ? 2.403 -14.865 -14.938 1.00 68.31 101 LEU A CA 1
ATOM 780 C C . LEU A 1 101 ? 1.924 -15.286 -16.334 1.00 68.31 101 LEU A C 1
ATOM 782 O O . LEU A 1 101 ? 2.603 -16.044 -17.018 1.00 68.31 101 LEU A O 1
ATOM 786 N N . ARG A 1 102 ? 0.757 -14.802 -16.777 1.00 66.06 102 ARG A N 1
ATOM 787 C CA . ARG A 1 102 ? 0.137 -15.247 -18.041 1.00 66.06 102 ARG A CA 1
ATOM 788 C C . ARG A 1 102 ? 0.804 -14.707 -19.303 1.00 66.06 102 ARG A C 1
ATOM 790 O O . ARG A 1 102 ? 0.554 -15.244 -20.376 1.00 66.06 102 ARG A O 1
ATOM 797 N N . ARG A 1 103 ? 1.556 -13.608 -19.219 1.00 57.81 103 ARG A N 1
ATOM 798 C CA . ARG A 1 103 ? 2.013 -12.870 -20.412 1.00 57.81 103 ARG A CA 1
ATOM 799 C C . ARG A 1 103 ? 3.514 -12.583 -20.451 1.00 57.81 103 ARG A C 1
ATOM 801 O O . ARG A 1 103 ? 3.938 -11.852 -21.336 1.00 57.81 103 ARG A O 1
ATOM 808 N N . GLY A 1 104 ? 4.307 -13.117 -19.514 1.00 53.31 104 GLY A N 1
ATOM 809 C CA . GLY A 1 104 ? 5.755 -12.846 -19.453 1.00 53.31 104 GLY A CA 1
ATOM 810 C C . GLY A 1 104 ? 6.082 -11.350 -19.320 1.00 53.31 104 GLY A C 1
ATOM 811 O O . GLY A 1 104 ? 7.140 -10.892 -19.738 1.00 53.31 104 GLY A O 1
ATOM 812 N N . GLY A 1 105 ? 5.137 -10.568 -18.787 1.00 47.81 105 GLY A N 1
ATOM 813 C CA . GLY A 1 105 ? 5.047 -9.117 -18.972 1.00 47.81 105 GLY A CA 1
ATOM 814 C C . GLY A 1 105 ? 5.963 -8.266 -18.094 1.00 47.81 105 GLY A C 1
ATOM 815 O O . GLY A 1 105 ? 5.681 -7.084 -17.932 1.00 47.81 105 GLY A O 1
ATOM 816 N N . SER A 1 106 ? 7.020 -8.826 -17.502 1.00 51.47 106 SER A N 1
ATOM 817 C CA . SER A 1 106 ? 7.971 -8.037 -16.706 1.00 51.47 106 SER A CA 1
ATOM 818 C C . SER A 1 106 ? 9.005 -7.294 -17.547 1.00 51.47 106 SER A C 1
ATOM 820 O O . SER A 1 106 ? 9.810 -6.571 -16.966 1.00 51.47 106 SER A O 1
ATOM 822 N N . GLY A 1 107 ? 9.013 -7.473 -18.877 1.00 50.09 107 GLY A N 1
ATOM 823 C CA . GLY A 1 107 ? 9.955 -6.786 -19.762 1.00 50.09 107 GLY A CA 1
ATOM 824 C C . GLY A 1 107 ? 11.378 -6.829 -19.203 1.00 50.09 107 GLY A C 1
ATOM 825 O O . GLY A 1 107 ? 11.960 -5.788 -18.953 1.00 50.09 107 GLY A O 1
ATOM 826 N N . ASN A 1 108 ? 11.893 -8.020 -18.890 1.00 53.09 108 ASN A N 1
ATOM 827 C CA . ASN A 1 108 ? 13.265 -8.251 -18.415 1.00 53.09 108 ASN A CA 1
ATOM 828 C C . ASN A 1 108 ? 13.737 -7.502 -17.139 1.00 53.09 108 ASN A C 1
ATOM 830 O O . ASN A 1 108 ? 14.892 -7.675 -16.753 1.00 53.09 108 ASN A O 1
ATOM 834 N N . SER A 1 109 ? 12.905 -6.713 -16.442 1.00 60.28 109 SER A N 1
ATOM 835 C CA . SER A 1 109 ? 13.353 -5.956 -15.263 1.00 60.28 109 SER A CA 1
ATOM 836 C C . SER A 1 109 ? 13.222 -6.778 -13.978 1.00 60.28 109 SER A C 1
ATOM 838 O O . SER A 1 109 ? 12.132 -6.974 -13.430 1.00 60.28 109 SER A O 1
ATOM 840 N N . MET A 1 110 ? 14.363 -7.253 -13.471 1.00 69.06 110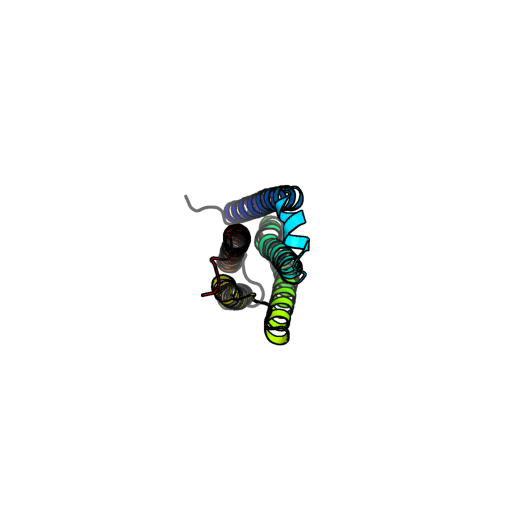 MET A N 1
ATOM 841 C CA . MET A 1 110 ? 14.461 -7.997 -12.208 1.00 69.06 110 MET A CA 1
ATOM 842 C C . MET A 1 110 ? 13.911 -7.192 -11.017 1.00 69.06 110 MET A C 1
ATOM 844 O O . MET A 1 110 ? 13.285 -7.770 -10.127 1.00 69.06 110 MET A O 1
ATOM 848 N N . ALA A 1 111 ? 14.062 -5.861 -11.030 1.00 68.44 111 ALA A N 1
ATOM 849 C CA . ALA A 1 111 ? 13.555 -4.969 -9.987 1.00 68.44 111 ALA A CA 1
ATOM 850 C C . ALA A 1 111 ? 12.030 -5.073 -9.820 1.00 68.44 111 ALA A C 1
ATOM 852 O O . ALA A 1 111 ? 11.525 -5.088 -8.698 1.00 68.44 111 ALA A O 1
ATOM 853 N N . LEU A 1 112 ? 11.291 -5.230 -10.922 1.00 68.31 112 LEU A N 1
ATOM 854 C CA . LEU A 1 112 ? 9.834 -5.353 -10.886 1.00 68.31 112 LEU A CA 1
ATOM 855 C C . LEU A 1 112 ? 9.365 -6.690 -10.337 1.00 68.31 112 LEU A C 1
ATOM 857 O O . LEU A 1 112 ? 8.371 -6.749 -9.616 1.00 68.31 112 LEU A O 1
ATOM 861 N N . VAL A 1 113 ? 10.084 -7.762 -10.665 1.00 74.75 113 VAL A N 1
ATOM 862 C CA . VAL A 1 113 ? 9.784 -9.098 -10.147 1.00 74.75 113 VAL A CA 1
ATOM 863 C C . VAL A 1 113 ? 10.008 -9.129 -8.638 1.00 74.75 113 VAL A C 1
ATOM 865 O O . VAL A 1 113 ? 9.131 -9.576 -7.899 1.00 74.75 113 VAL A O 1
ATOM 868 N N . VAL A 1 114 ? 11.141 -8.597 -8.171 1.00 79.62 114 VAL A N 1
ATOM 869 C CA . VAL A 1 114 ? 11.447 -8.496 -6.737 1.00 79.62 114 VAL A CA 1
ATOM 870 C C . VAL A 1 114 ? 10.404 -7.637 -6.023 1.00 79.62 114 VAL A C 1
ATOM 872 O O . VAL A 1 114 ? 9.858 -8.074 -5.010 1.00 79.62 114 VAL A O 1
ATOM 875 N N . ASN A 1 115 ? 10.064 -6.466 -6.573 1.00 83.94 115 ASN A N 1
ATOM 876 C CA . ASN A 1 115 ? 9.048 -5.591 -5.992 1.00 83.94 115 ASN A CA 1
ATOM 877 C C . ASN A 1 115 ? 7.676 -6.277 -5.910 1.00 83.94 115 ASN A C 1
ATOM 879 O O . ASN A 1 115 ? 7.009 -6.181 -4.884 1.00 83.94 115 ASN A O 1
ATOM 883 N N . GLN A 1 116 ? 7.269 -7.022 -6.942 1.00 84.25 116 GLN A N 1
ATOM 884 C CA . GLN A 1 116 ? 5.993 -7.737 -6.947 1.00 84.25 116 GLN A CA 1
ATOM 885 C C . GLN A 1 116 ? 5.924 -8.796 -5.841 1.00 84.25 116 GLN A C 1
ATOM 887 O O . GLN A 1 116 ? 4.922 -8.871 -5.124 1.00 84.25 116 GLN A O 1
ATOM 892 N N . TRP A 1 117 ? 6.968 -9.612 -5.681 1.00 85.88 117 TRP A N 1
ATOM 893 C CA . TRP A 1 117 ? 7.013 -10.626 -4.624 1.00 85.88 117 TRP A CA 1
ATOM 894 C C . TRP A 1 117 ? 7.051 -9.992 -3.237 1.00 85.88 117 TRP A C 1
ATOM 896 O O . TRP A 1 117 ? 6.257 -10.372 -2.376 1.00 85.88 117 TRP A O 1
ATOM 906 N N . ALA A 1 118 ? 7.903 -8.983 -3.042 1.00 86.50 118 ALA A N 1
ATOM 907 C CA . ALA A 1 118 ? 7.996 -8.248 -1.786 1.00 86.50 118 ALA A CA 1
ATOM 908 C C . ALA A 1 118 ? 6.652 -7.607 -1.408 1.00 86.50 118 ALA A C 1
ATOM 910 O O . ALA A 1 118 ? 6.187 -7.780 -0.284 1.00 86.50 118 ALA A O 1
ATOM 911 N N . CYS A 1 119 ? 5.979 -6.949 -2.356 1.00 86.25 119 CYS A N 1
ATOM 912 C CA . CYS A 1 119 ? 4.665 -6.349 -2.132 1.00 86.25 119 CYS A CA 1
ATOM 913 C C . CYS A 1 119 ? 3.589 -7.403 -1.864 1.00 86.25 119 CYS A C 1
ATOM 915 O O . CYS A 1 119 ? 2.742 -7.197 -1.004 1.00 86.25 119 CYS A O 1
ATOM 917 N N . THR A 1 120 ? 3.633 -8.559 -2.530 1.00 89.44 120 THR A N 1
ATOM 918 C CA . THR A 1 120 ? 2.677 -9.647 -2.270 1.00 89.44 120 THR A CA 1
ATOM 919 C C . THR A 1 120 ? 2.818 -10.172 -0.840 1.00 89.44 120 THR A C 1
ATOM 921 O O . THR A 1 120 ? 1.820 -10.299 -0.132 1.00 89.44 120 THR A O 1
ATOM 924 N N . VAL A 1 121 ? 4.051 -10.410 -0.379 1.00 91.44 121 VAL A N 1
ATOM 925 C CA . VAL A 1 121 ? 4.324 -10.811 1.011 1.00 91.44 121 VAL A CA 1
ATOM 926 C C . VAL A 1 121 ? 3.893 -9.714 1.984 1.00 91.44 121 VAL A C 1
ATOM 928 O O . VAL A 1 121 ? 3.207 -10.002 2.962 1.00 91.44 121 VAL A O 1
ATOM 931 N N . ALA A 1 122 ? 4.229 -8.455 1.692 1.00 92.44 122 ALA A N 1
ATOM 932 C CA . ALA A 1 122 ? 3.842 -7.311 2.510 1.00 92.44 122 ALA A CA 1
ATOM 933 C C . ALA A 1 122 ? 2.319 -7.207 2.663 1.00 92.44 122 ALA A C 1
ATOM 935 O O . ALA A 1 122 ? 1.841 -6.997 3.771 1.00 92.44 122 ALA A O 1
ATOM 936 N N . VAL A 1 123 ? 1.552 -7.420 1.590 1.00 94.19 123 VAL A N 1
ATOM 937 C CA . VAL A 1 123 ? 0.082 -7.409 1.622 1.00 94.19 123 VAL A CA 1
ATOM 938 C C . VAL A 1 123 ? -0.464 -8.530 2.503 1.00 94.19 123 VAL A C 1
ATOM 940 O O . VAL A 1 123 ? -1.337 -8.272 3.329 1.00 94.19 123 VAL A O 1
ATOM 943 N N . VAL A 1 124 ? 0.060 -9.752 2.380 1.00 94.44 124 VAL A N 1
ATOM 944 C CA . VAL A 1 124 ? -0.370 -10.884 3.221 1.00 94.44 124 VAL A CA 1
ATOM 945 C C . VAL A 1 124 ? -0.118 -10.586 4.698 1.00 94.44 124 VAL A C 1
ATOM 947 O O . VAL A 1 124 ? -1.022 -10.724 5.521 1.00 94.44 124 VAL A O 1
ATOM 950 N N . VAL A 1 125 ? 1.091 -10.129 5.027 1.00 95.31 125 VAL A N 1
ATOM 951 C CA . VAL A 1 125 ? 1.473 -9.782 6.401 1.00 95.31 125 VAL A CA 1
ATOM 952 C C . VAL A 1 125 ? 0.602 -8.639 6.923 1.00 95.31 125 VAL A C 1
ATOM 954 O O . VAL A 1 125 ? 0.003 -8.757 7.989 1.00 95.31 125 VAL A O 1
ATOM 957 N N . MET A 1 126 ? 0.465 -7.562 6.150 1.00 95.69 126 MET A N 1
ATOM 958 C CA . MET A 1 126 ? -0.345 -6.396 6.494 1.00 95.69 126 MET A CA 1
ATOM 959 C C . MET A 1 126 ? -1.789 -6.777 6.825 1.00 95.69 126 MET A C 1
ATOM 961 O O . MET A 1 126 ? -2.312 -6.300 7.828 1.00 95.69 126 MET A O 1
ATOM 965 N N . VAL A 1 127 ? -2.433 -7.616 6.009 1.00 95.56 127 VAL A N 1
ATOM 966 C CA . VAL A 1 127 ? -3.843 -8.004 6.188 1.00 95.56 127 VAL A CA 1
ATOM 967 C C . VAL A 1 127 ? -4.038 -8.905 7.408 1.00 95.56 127 VAL A C 1
ATOM 969 O O . VAL A 1 127 ? -5.053 -8.788 8.091 1.00 95.56 127 VAL A O 1
ATOM 972 N N . ALA A 1 128 ? -3.079 -9.785 7.704 1.00 95.12 128 ALA A N 1
ATOM 973 C CA . ALA A 1 128 ? -3.187 -10.719 8.821 1.00 95.12 128 ALA A CA 1
ATOM 974 C C . ALA A 1 128 ? -2.886 -10.072 10.184 1.00 95.12 128 ALA A C 1
ATOM 976 O O . ALA A 1 128 ? -3.506 -10.426 11.187 1.00 95.12 128 ALA A O 1
ATOM 977 N N . LEU A 1 129 ? -1.940 -9.130 10.230 1.00 94.31 129 LEU A N 1
ATOM 978 C CA . LEU A 1 129 ? -1.384 -8.592 11.477 1.00 94.31 129 LEU A CA 1
ATOM 979 C C . LEU A 1 129 ? -2.414 -8.056 12.485 1.00 94.31 129 LEU A C 1
ATOM 981 O O . LEU A 1 129 ? -2.295 -8.424 13.656 1.00 94.31 129 LEU A O 1
ATOM 985 N N . PRO A 1 130 ? -3.425 -7.249 12.103 1.00 94.38 130 PRO A N 1
ATOM 986 C CA . PRO A 1 130 ? -4.347 -6.679 13.078 1.00 94.38 130 PRO A CA 1
ATOM 987 C C . PRO A 1 130 ? -5.118 -7.774 13.815 1.00 94.38 130 PRO A C 1
ATOM 989 O O . PRO A 1 130 ? -5.302 -7.683 15.026 1.00 94.38 130 PRO A O 1
ATOM 992 N N . TRP A 1 131 ? -5.488 -8.847 13.110 1.00 96.12 131 TRP A N 1
ATOM 993 C CA . TRP A 1 131 ? -6.238 -9.970 13.674 1.00 96.12 131 TRP A CA 1
ATOM 994 C C . TRP A 1 131 ? -5.348 -10.893 14.505 1.00 96.12 131 TRP A C 1
ATOM 996 O O . TRP A 1 131 ? -5.773 -11.385 15.548 1.00 96.12 131 TRP A O 1
ATOM 1006 N N . VAL A 1 132 ? -4.096 -11.092 14.082 1.00 94.44 132 VAL A N 1
ATOM 1007 C CA . VAL A 1 132 ? -3.113 -11.898 14.822 1.00 94.44 132 VAL A CA 1
ATOM 1008 C C . VAL A 1 132 ? -2.741 -11.237 16.152 1.00 94.44 132 VAL A C 1
ATOM 1010 O O . VAL A 1 132 ? -2.597 -11.929 17.155 1.00 94.44 132 VAL A O 1
ATOM 1013 N N . ILE A 1 133 ? -2.597 -9.909 16.174 1.00 92.75 133 ILE A N 1
ATOM 1014 C CA . ILE A 1 133 ? -2.165 -9.166 17.367 1.00 92.75 133 ILE A CA 1
ATOM 1015 C C . ILE A 1 133 ? -3.353 -8.776 18.257 1.00 92.75 133 ILE A C 1
ATOM 1017 O O . ILE A 1 133 ? -3.250 -8.838 19.479 1.00 92.75 133 ILE A O 1
ATOM 1021 N N . GLY A 1 134 ? -4.466 -8.336 17.665 1.00 88.19 134 GLY A N 1
ATOM 1022 C CA . GLY A 1 134 ? -5.584 -7.723 18.388 1.00 88.19 134 GLY A CA 1
ATOM 1023 C C . GLY A 1 134 ? -6.877 -8.538 18.433 1.00 88.19 134 GLY A C 1
ATOM 1024 O O . GLY A 1 134 ? -7.856 -8.067 19.008 1.00 88.19 134 GLY A O 1
ATOM 1025 N N . GLY A 1 135 ? -6.910 -9.742 17.856 1.00 90.38 135 GLY A N 1
ATOM 1026 C CA . GLY A 1 135 ? -8.084 -10.617 17.877 1.00 90.38 135 GLY A CA 1
ATOM 1027 C C . GLY A 1 135 ? -9.197 -10.178 16.917 1.00 90.38 135 GLY A C 1
ATOM 1028 O O . GLY A 1 135 ? -8.936 -9.674 15.829 1.00 90.38 135 GLY A O 1
ATOM 1029 N N . TRP A 1 136 ? -10.457 -10.410 17.302 1.00 83.81 136 TRP A N 1
ATOM 1030 C CA . TRP A 1 136 ? -11.620 -10.230 16.414 1.00 83.81 136 TRP A CA 1
ATOM 1031 C C . TRP A 1 136 ? -12.002 -8.763 16.168 1.00 83.81 136 TRP A C 1
ATOM 1033 O O . TRP A 1 136 ? -12.421 -8.406 15.070 1.00 83.81 136 TRP A O 1
ATOM 1043 N N . VAL A 1 137 ? -11.839 -7.906 17.183 1.00 87.06 137 VAL A N 1
ATOM 1044 C CA . VAL A 1 137 ? -12.050 -6.450 17.090 1.00 87.06 137 VAL A CA 1
ATOM 1045 C C . VAL A 1 137 ? -10.805 -5.757 17.637 1.00 87.06 137 VAL A C 1
ATOM 1047 O O . VAL A 1 137 ? -10.768 -5.387 18.812 1.00 87.06 137 VAL A O 1
ATOM 1050 N N . PRO A 1 138 ? -9.746 -5.622 16.827 1.00 90.81 138 PRO A N 1
ATOM 1051 C CA . PRO A 1 138 ? -8.494 -5.089 17.318 1.00 90.81 138 PRO A CA 1
ATOM 1052 C C . PRO A 1 138 ? -8.588 -3.641 17.755 1.00 90.81 138 PRO A C 1
ATOM 1054 O O . PRO A 1 138 ? -9.258 -2.832 17.102 1.00 90.81 138 PRO A O 1
ATOM 1057 N N . PRO A 1 139 ? -7.829 -3.280 18.797 1.00 92.31 139 PRO A N 1
ATOM 1058 C CA . PRO A 1 139 ? -7.609 -1.888 19.128 1.00 92.31 139 PRO A CA 1
ATOM 1059 C C . PRO A 1 139 ? -6.811 -1.195 18.016 1.00 92.31 139 PRO A C 1
ATOM 1061 O O . PRO A 1 139 ? -6.060 -1.826 17.270 1.00 92.31 139 PRO A O 1
ATOM 1064 N N . ALA A 1 140 ? -6.910 0.132 17.951 1.00 90.94 140 ALA A N 1
ATOM 1065 C CA . ALA A 1 140 ? -6.229 0.949 16.946 1.00 90.94 140 ALA A CA 1
ATOM 1066 C C . ALA A 1 140 ? -4.706 0.704 16.872 1.00 90.94 140 ALA A C 1
ATOM 1068 O O . ALA A 1 140 ? -4.116 0.718 15.792 1.00 90.94 140 ALA A O 1
ATOM 1069 N N . THR A 1 141 ? -4.070 0.402 18.007 1.00 93.06 141 THR A N 1
ATOM 1070 C CA . THR A 1 141 ? -2.633 0.102 18.096 1.00 93.06 141 THR A CA 1
ATOM 1071 C C . THR A 1 141 ? -2.218 -1.141 17.309 1.00 93.06 141 THR A C 1
ATOM 1073 O O . THR A 1 141 ? -1.098 -1.187 16.803 1.00 93.06 141 THR A O 1
ATOM 1076 N N . ALA A 1 142 ? -3.109 -2.121 17.142 1.00 94.44 142 ALA A N 1
ATOM 1077 C CA . ALA A 1 142 ? -2.827 -3.345 16.396 1.00 94.44 142 ALA A CA 1
ATOM 1078 C C . ALA A 1 142 ? -2.746 -3.117 14.876 1.00 94.44 142 ALA A C 1
ATOM 1080 O O . ALA A 1 142 ? -2.134 -3.917 14.172 1.00 94.44 142 ALA A O 1
ATOM 1081 N N . TYR A 1 143 ? -3.320 -2.022 14.363 1.00 95.19 143 TYR A N 1
ATOM 1082 C CA . TYR A 1 143 ? -3.249 -1.672 12.941 1.00 95.19 143 TYR A CA 1
ATOM 1083 C C . TYR A 1 143 ? -1.961 -0.941 12.575 1.00 95.19 143 TYR A C 1
ATOM 1085 O O . TYR A 1 143 ? -1.567 -0.969 11.414 1.00 95.19 143 TYR A O 1
ATOM 1093 N N . ILE A 1 144 ? -1.285 -0.304 13.537 1.00 95.31 144 ILE A N 1
ATOM 1094 C CA . ILE A 1 144 ? -0.094 0.520 13.280 1.00 95.31 144 ILE A CA 1
ATOM 1095 C C . ILE A 1 144 ? 0.963 -0.224 12.442 1.00 95.31 144 ILE A C 1
ATOM 1097 O O . ILE A 1 144 ? 1.384 0.334 11.427 1.00 95.31 144 ILE A O 1
ATOM 1101 N N . PRO A 1 145 ? 1.358 -1.474 12.766 1.00 96.38 145 PRO A N 1
ATOM 1102 C CA . PRO A 1 145 ? 2.320 -2.212 11.950 1.00 96.38 145 PRO A CA 1
ATOM 1103 C C . PRO A 1 145 ? 1.852 -2.389 10.502 1.00 96.38 145 PRO A C 1
ATOM 1105 O O . PRO A 1 145 ? 2.623 -2.162 9.573 1.00 96.38 145 PRO A O 1
ATOM 1108 N N . SER A 1 146 ? 0.575 -2.720 10.296 1.00 96.88 146 SER A N 1
ATOM 1109 C CA . SER A 1 146 ? -0.021 -2.855 8.965 1.00 96.88 146 SER A CA 1
ATOM 1110 C C . SER A 1 146 ? 0.013 -1.544 8.184 1.00 96.88 146 SER A C 1
ATOM 1112 O O . SER A 1 146 ? 0.377 -1.544 7.011 1.00 96.88 146 SER A O 1
ATOM 1114 N N . LEU A 1 147 ? -0.306 -0.415 8.822 1.00 97.00 147 LEU A N 1
ATOM 1115 C CA . LEU A 1 147 ? -0.275 0.901 8.174 1.00 97.00 147 LEU A CA 1
ATOM 1116 C C . LEU A 1 147 ? 1.154 1.298 7.772 1.00 97.00 147 LEU A C 1
ATOM 1118 O O . LEU A 1 147 ? 1.360 1.831 6.683 1.00 97.00 147 LEU A O 1
ATOM 1122 N N . LEU A 1 148 ? 2.150 0.995 8.610 1.00 96.94 148 LEU A N 1
ATOM 1123 C CA . LEU A 1 148 ? 3.562 1.245 8.300 1.00 96.94 148 LEU A CA 1
ATOM 1124 C C . LEU A 1 148 ? 4.073 0.347 7.167 1.00 96.94 148 LEU A C 1
ATOM 1126 O O . LEU A 1 148 ? 4.798 0.821 6.293 1.00 96.94 148 LEU A O 1
ATOM 1130 N N . ILE A 1 149 ? 3.660 -0.923 7.136 1.00 96.94 149 ILE A N 1
ATOM 1131 C CA . ILE A 1 149 ? 3.963 -1.837 6.026 1.00 96.94 149 ILE A CA 1
ATOM 1132 C C . ILE A 1 149 ? 3.328 -1.329 4.730 1.00 96.94 149 ILE A C 1
ATOM 1134 O O . ILE A 1 149 ? 3.999 -1.315 3.702 1.00 96.94 149 ILE A O 1
ATOM 1138 N N . ALA A 1 150 ? 2.075 -0.863 4.774 1.00 96.56 150 ALA A N 1
ATOM 1139 C CA . ALA A 1 150 ? 1.396 -0.283 3.617 1.00 96.56 150 ALA A CA 1
ATOM 1140 C C . ALA A 1 150 ? 2.158 0.930 3.064 1.00 96.56 150 ALA A C 1
ATOM 1142 O O . ALA A 1 150 ? 2.413 1.005 1.862 1.00 96.56 150 ALA A O 1
ATOM 1143 N N . LEU A 1 151 ? 2.568 1.851 3.945 1.00 95.69 151 LEU A N 1
ATOM 1144 C CA . LEU A 1 151 ? 3.371 3.019 3.577 1.00 95.69 151 LEU A CA 1
ATOM 1145 C C . LEU A 1 151 ? 4.706 2.612 2.948 1.00 95.69 151 LEU A C 1
ATOM 1147 O O . LEU A 1 151 ? 5.051 3.104 1.876 1.00 95.69 151 LEU A O 1
ATOM 1151 N N . GLY A 1 152 ? 5.438 1.697 3.586 1.00 95.50 152 GLY A N 1
ATOM 1152 C CA . GLY A 1 152 ? 6.725 1.219 3.085 1.00 95.50 152 GLY A CA 1
ATOM 1153 C C . GLY A 1 152 ? 6.607 0.512 1.734 1.00 95.50 152 GLY A C 1
ATOM 1154 O O . GLY A 1 152 ? 7.399 0.775 0.832 1.00 95.50 152 GLY A O 1
ATOM 1155 N N . ALA A 1 153 ? 5.592 -0.337 1.559 1.00 94.06 153 ALA A N 1
ATOM 1156 C CA . ALA A 1 153 ? 5.341 -1.051 0.309 1.00 94.06 153 ALA A CA 1
ATOM 1157 C C . ALA A 1 153 ? 4.905 -0.104 -0.820 1.00 94.06 153 ALA A C 1
ATOM 1159 O O . ALA A 1 153 ? 5.372 -0.236 -1.954 1.00 94.06 153 ALA A O 1
ATOM 1160 N N . GLY A 1 154 ? 4.057 0.883 -0.509 1.00 92.88 154 GLY A N 1
ATOM 1161 C CA . GLY A 1 154 ? 3.699 1.957 -1.433 1.00 92.88 154 GLY A CA 1
ATOM 1162 C C . GLY A 1 154 ? 4.926 2.739 -1.885 1.00 92.88 154 GLY A C 1
ATOM 1163 O O . GLY A 1 154 ? 5.137 2.897 -3.085 1.00 92.88 154 GLY A O 1
ATOM 1164 N N . PHE A 1 155 ? 5.786 3.136 -0.945 1.00 92.44 155 PHE A N 1
ATOM 1165 C CA . PHE A 1 155 ? 7.003 3.892 -1.238 1.00 92.44 155 PHE A CA 1
ATOM 1166 C C . PHE A 1 155 ? 7.990 3.091 -2.087 1.00 92.44 155 PHE A C 1
ATOM 1168 O O . PHE A 1 155 ? 8.478 3.589 -3.102 1.00 92.44 155 PHE A O 1
ATOM 1175 N N . ALA A 1 156 ? 8.233 1.831 -1.723 1.00 90.75 156 ALA A N 1
ATOM 1176 C CA . ALA A 1 156 ? 9.088 0.933 -2.490 1.00 90.75 156 ALA A CA 1
ATOM 1177 C C . ALA A 1 156 ? 8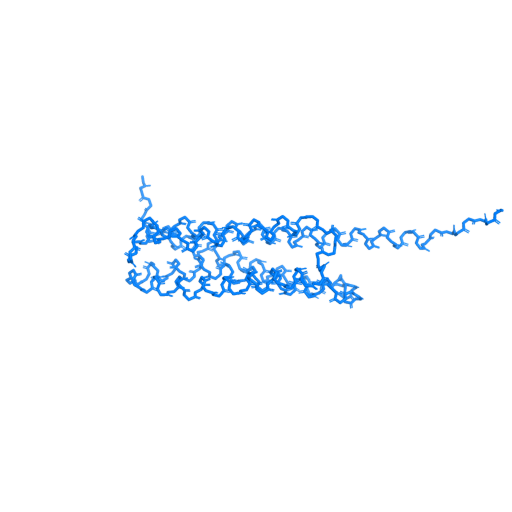.564 0.735 -3.921 1.00 90.75 156 ALA A C 1
ATOM 1179 O O . ALA A 1 156 ? 9.341 0.816 -4.871 1.00 90.75 156 ALA A O 1
ATOM 1180 N N . SER A 1 157 ? 7.250 0.566 -4.097 1.00 88.31 157 SER A N 1
ATOM 1181 C CA . SER A 1 157 ? 6.646 0.468 -5.430 1.00 88.31 157 SER A CA 1
ATOM 1182 C C . SER A 1 157 ? 6.738 1.768 -6.221 1.00 88.31 157 SER A C 1
ATOM 1184 O O . SER A 1 157 ? 7.023 1.721 -7.415 1.00 88.31 157 SER A O 1
ATOM 1186 N N . THR A 1 158 ? 6.553 2.931 -5.590 1.00 89.62 158 THR A N 1
ATOM 1187 C CA . THR A 1 158 ? 6.792 4.228 -6.240 1.00 89.62 158 THR A CA 1
ATOM 1188 C C . THR A 1 158 ? 8.236 4.329 -6.734 1.00 89.62 158 THR A C 1
ATOM 1190 O O . THR A 1 158 ? 8.459 4.667 -7.895 1.00 89.62 158 THR A O 1
ATOM 1193 N N . ALA A 1 159 ? 9.215 3.985 -5.894 1.00 87.38 159 ALA A N 1
ATOM 1194 C CA . ALA A 1 159 ? 10.626 3.996 -6.268 1.00 87.38 159 ALA A CA 1
ATOM 1195 C C . ALA A 1 159 ? 10.925 3.008 -7.406 1.00 87.38 159 ALA A C 1
ATOM 1197 O O . ALA A 1 159 ? 11.613 3.367 -8.360 1.00 87.38 159 ALA A O 1
ATOM 1198 N N . ALA A 1 160 ? 10.364 1.796 -7.352 1.00 85.12 160 ALA A N 1
ATOM 1199 C CA . ALA A 1 160 ? 10.506 0.802 -8.411 1.00 85.12 160 ALA A CA 1
ATOM 1200 C C . ALA A 1 160 ? 9.949 1.320 -9.745 1.00 85.12 160 ALA A C 1
ATOM 1202 O O . ALA A 1 160 ? 10.632 1.226 -10.762 1.00 85.12 160 ALA A O 1
ATOM 1203 N N . LEU A 1 161 ? 8.758 1.933 -9.745 1.00 82.12 161 LEU A N 1
ATOM 1204 C CA . LEU A 1 161 ? 8.185 2.548 -10.945 1.00 82.12 161 LEU A CA 1
ATOM 1205 C C . LEU A 1 161 ? 9.114 3.616 -11.522 1.00 82.12 161 LEU A C 1
ATOM 1207 O O . LEU A 1 161 ? 9.417 3.567 -12.710 1.00 82.12 161 LEU A O 1
ATOM 1211 N N . ILE A 1 162 ? 9.615 4.525 -10.688 1.00 82.69 162 ILE A N 1
ATOM 1212 C CA . ILE A 1 162 ? 10.530 5.589 -11.116 1.00 82.69 162 ILE A CA 1
ATOM 1213 C C . ILE A 1 162 ? 11.818 5.003 -11.714 1.00 82.69 162 ILE A C 1
ATOM 1215 O O . ILE A 1 162 ? 12.214 5.403 -12.807 1.00 82.69 162 ILE A O 1
ATOM 1219 N N . MET A 1 163 ? 12.437 4.020 -11.055 1.00 82.50 163 MET A N 1
ATOM 1220 C CA . MET A 1 163 ? 13.654 3.369 -11.557 1.00 82.50 163 MET A CA 1
ATOM 1221 C C . MET A 1 163 ? 13.423 2.693 -12.906 1.00 82.50 163 MET A C 1
ATOM 1223 O O . MET A 1 163 ? 14.217 2.870 -13.823 1.00 82.50 163 MET A O 1
ATOM 1227 N N . THR A 1 164 ? 12.289 2.012 -13.085 1.00 77.62 164 THR A N 1
ATOM 1228 C CA . THR A 1 164 ? 11.980 1.410 -14.390 1.00 77.62 164 THR A CA 1
ATOM 1229 C C . THR A 1 164 ? 11.764 2.419 -15.499 1.00 77.62 164 THR A C 1
ATOM 1231 O O . THR A 1 164 ? 12.027 2.100 -16.656 1.00 77.62 164 THR A O 1
ATOM 1234 N N . GLN A 1 165 ? 11.309 3.629 -15.166 1.00 76.75 165 GLN A N 1
ATOM 1235 C CA . GLN A 1 165 ? 11.252 4.699 -16.150 1.00 76.75 165 GLN A CA 1
ATOM 1236 C C . GLN A 1 165 ? 12.653 5.134 -16.554 1.00 76.75 165 GLN A C 1
ATOM 1238 O O . GLN A 1 165 ? 12.911 5.179 -17.748 1.00 76.75 165 GLN A O 1
ATOM 1243 N N . PHE A 1 166 ? 13.558 5.365 -15.598 1.00 79.12 166 PHE A N 1
ATOM 1244 C CA . PHE A 1 166 ? 14.950 5.723 -15.892 1.00 79.12 166 PHE A CA 1
ATOM 1245 C C . PHE A 1 166 ? 15.685 4.661 -16.720 1.00 79.12 166 PHE A C 1
ATOM 1247 O O . PHE A 1 166 ? 16.363 5.005 -17.691 1.00 79.12 166 PHE A O 1
ATOM 1254 N N . ASP A 1 167 ? 15.514 3.381 -16.383 1.00 76.50 167 ASP A N 1
ATOM 1255 C CA . ASP A 1 167 ? 16.104 2.270 -17.136 1.00 76.50 167 ASP A CA 1
ATOM 1256 C C . ASP A 1 167 ? 15.577 2.232 -18.579 1.00 76.50 167 ASP A C 1
ATOM 1258 O O . ASP A 1 167 ? 16.343 2.041 -19.527 1.00 76.50 167 ASP A O 1
ATOM 1262 N N . ALA A 1 168 ? 14.273 2.469 -18.766 1.00 75.12 168 ALA A N 1
ATOM 1263 C CA . ALA A 1 168 ? 13.667 2.541 -20.091 1.00 75.12 168 ALA A CA 1
ATOM 1264 C C . ALA A 1 168 ? 14.215 3.726 -20.905 1.00 75.12 168 ALA A C 1
ATOM 1266 O O . ALA A 1 168 ? 14.551 3.549 -22.078 1.00 75.12 168 ALA A O 1
ATOM 1267 N N . THR A 1 169 ? 14.374 4.911 -20.302 1.00 74.44 169 THR A N 1
ATOM 1268 C CA . THR A 1 169 ? 14.973 6.076 -20.977 1.00 74.44 169 THR A CA 1
ATOM 1269 C C . THR A 1 169 ? 16.406 5.801 -21.416 1.00 74.44 169 THR A C 1
ATOM 1271 O O . THR A 1 169 ? 16.775 6.135 -22.543 1.00 74.44 169 THR A O 1
ATOM 1274 N N . ALA A 1 170 ? 17.214 5.186 -20.549 1.00 77.44 170 ALA A N 1
ATOM 1275 C CA . ALA A 1 170 ? 18.607 4.865 -20.844 1.00 77.44 170 ALA A CA 1
ATOM 1276 C C . ALA A 1 170 ? 18.727 3.858 -21.999 1.00 77.44 170 ALA A C 1
ATOM 1278 O O . ALA A 1 170 ? 19.524 4.060 -22.917 1.00 77.44 170 ALA A O 1
ATOM 1279 N N . ALA A 1 171 ? 17.889 2.817 -22.005 1.00 73.81 171 ALA A N 1
ATOM 1280 C CA . ALA A 1 171 ? 17.849 1.833 -23.085 1.00 73.81 171 ALA A CA 1
ATOM 1281 C C . ALA A 1 171 ? 17.444 2.461 -24.432 1.00 73.81 171 ALA A C 1
ATOM 1283 O O . ALA A 1 171 ? 18.043 2.161 -25.467 1.00 73.81 171 ALA A O 1
ATOM 1284 N N . MET A 1 172 ? 16.470 3.379 -24.429 1.00 71.25 172 MET A N 1
ATOM 1285 C CA . MET A 1 172 ? 16.067 4.109 -25.636 1.00 71.25 172 MET A CA 1
ATOM 1286 C C . MET A 1 172 ? 17.193 4.996 -26.177 1.00 71.25 172 MET A C 1
ATOM 1288 O O . MET A 1 172 ? 17.426 5.003 -27.387 1.00 71.25 172 MET A O 1
ATOM 1292 N N . ALA A 1 173 ? 17.906 5.714 -25.305 1.00 76.00 173 ALA A N 1
ATOM 1293 C CA . ALA A 1 173 ? 19.049 6.534 -25.703 1.00 76.00 173 ALA A CA 1
ATOM 1294 C C . ALA A 1 173 ? 20.155 5.684 -26.355 1.00 76.00 173 ALA A C 1
ATOM 1296 O O . ALA A 1 173 ? 20.604 6.012 -27.451 1.00 76.00 173 ALA A O 1
ATOM 1297 N N . ALA A 1 174 ? 20.500 4.542 -25.751 1.00 76.75 174 ALA A N 1
ATOM 1298 C CA . ALA A 1 174 ? 21.495 3.619 -26.296 1.00 76.75 174 ALA A CA 1
ATOM 1299 C C . ALA A 1 174 ? 21.108 3.073 -27.685 1.00 76.75 174 ALA A C 1
ATOM 1301 O O . ALA A 1 174 ? 21.944 3.029 -28.584 1.00 76.75 174 ALA A O 1
ATOM 1302 N N . SER A 1 175 ? 19.834 2.718 -27.897 1.00 72.88 175 SER A N 1
ATOM 1303 C CA . SER A 1 175 ? 19.365 2.208 -29.198 1.00 72.88 175 SER A CA 1
ATOM 1304 C C . SER A 1 175 ? 19.454 3.237 -30.335 1.00 72.88 175 SER A C 1
ATOM 1306 O O . SER A 1 175 ? 19.745 2.874 -31.473 1.00 72.88 175 SER A O 1
ATOM 1308 N N . ARG A 1 176 ? 19.250 4.532 -30.040 1.00 68.56 176 ARG A N 1
ATOM 1309 C CA . ARG A 1 176 ? 19.384 5.610 -31.035 1.00 68.56 176 ARG A CA 1
ATOM 1310 C C . ARG A 1 176 ? 20.838 5.844 -31.443 1.00 68.56 176 ARG A C 1
ATOM 1312 O O . ARG A 1 176 ? 21.090 6.115 -32.614 1.00 68.56 176 ARG A O 1
ATOM 1319 N N . ASP A 1 177 ? 21.775 5.710 -30.508 1.00 71.88 177 ASP A N 1
ATOM 1320 C CA . ASP A 1 177 ? 23.210 5.826 -30.793 1.00 71.88 177 ASP A CA 1
ATOM 1321 C C . ASP A 1 177 ? 23.729 4.663 -31.658 1.00 71.88 177 ASP A C 1
ATOM 1323 O O . ASP A 1 177 ? 24.606 4.863 -32.503 1.00 71.88 177 ASP A O 1
ATOM 1327 N N . GLU A 1 178 ? 23.179 3.453 -31.497 1.00 68.81 178 GLU A N 1
ATOM 1328 C CA . GLU A 1 178 ? 23.514 2.303 -32.349 1.00 68.81 178 GLU A CA 1
ATOM 1329 C C . GLU A 1 178 ? 23.005 2.459 -33.789 1.00 68.81 178 GLU A C 1
ATOM 1331 O O . GLU A 1 178 ? 23.745 2.155 -34.726 1.00 68.81 178 GLU A O 1
ATOM 1336 N N . ASP A 1 179 ? 21.789 2.977 -33.983 1.00 64.06 179 ASP A N 1
ATOM 1337 C CA . ASP A 1 179 ? 21.206 3.191 -35.318 1.00 64.06 179 ASP A CA 1
ATOM 1338 C C . ASP A 1 179 ? 21.855 4.385 -36.057 1.00 64.06 179 ASP A C 1
ATOM 1340 O O . ASP A 1 179 ? 21.858 4.452 -37.286 1.00 64.06 179 ASP A O 1
ATOM 1344 N N . GLY A 1 180 ? 22.470 5.312 -35.310 1.00 61.12 180 GLY A N 1
ATOM 1345 C CA . GLY A 1 180 ? 23.238 6.446 -35.833 1.00 61.12 180 GLY A CA 1
ATOM 1346 C C . GLY A 1 180 ? 24.693 6.134 -36.215 1.00 61.12 180 GLY A C 1
ATOM 1347 O O . GLY A 1 180 ? 25.346 6.970 -36.847 1.00 61.12 180 GLY A O 1
ATOM 1348 N N . ARG A 1 181 ? 25.235 4.954 -35.871 1.00 61.38 181 ARG A N 1
ATOM 1349 C CA . ARG A 1 181 ? 26.587 4.552 -36.300 1.00 61.38 181 ARG A CA 1
ATOM 1350 C C . ARG A 1 181 ? 26.569 4.097 -37.766 1.00 61.38 181 ARG A C 1
ATOM 1352 O O . ARG A 1 181 ? 25.809 3.190 -38.108 1.00 61.38 181 ARG A O 1
ATOM 1359 N N . PRO A 1 182 ? 27.440 4.636 -38.646 1.00 55.31 182 PRO A N 1
ATOM 1360 C CA . PRO A 1 182 ? 27.556 4.122 -40.004 1.00 55.31 182 PRO A CA 1
ATOM 1361 C C . PRO A 1 182 ? 27.950 2.645 -39.936 1.00 55.31 182 PRO A C 1
ATOM 1363 O O . PRO A 1 182 ? 28.961 2.292 -39.325 1.00 55.31 182 PRO A O 1
ATOM 1366 N N . ARG A 1 183 ? 27.141 1.771 -40.547 1.00 59.69 183 ARG A N 1
ATOM 1367 C CA . ARG A 1 183 ? 27.481 0.352 -40.702 1.00 59.69 183 ARG A CA 1
ATOM 1368 C C . ARG A 1 183 ? 28.797 0.285 -41.472 1.00 59.69 183 ARG A C 1
ATOM 1370 O O . ARG A 1 183 ? 28.826 0.596 -42.661 1.00 59.69 183 ARG A O 1
ATOM 1377 N N . GLY A 1 184 ? 29.879 -0.054 -40.772 1.00 61.75 184 GLY A N 1
ATOM 1378 C CA . GLY A 1 184 ? 31.206 -0.196 -41.366 1.00 61.75 184 GLY A CA 1
ATOM 1379 C C . GLY A 1 184 ? 31.174 -1.145 -42.571 1.00 61.75 184 GLY A C 1
ATOM 1380 O O . GLY A 1 184 ? 30.300 -2.020 -42.637 1.00 61.75 184 GLY A O 1
ATOM 1381 N N . PRO A 1 185 ? 32.083 -0.962 -43.544 1.00 51.28 185 PRO A N 1
ATOM 1382 C CA . PRO A 1 185 ? 32.064 -1.725 -44.782 1.00 51.28 185 PRO A CA 1
ATOM 1383 C C . PRO A 1 185 ? 32.138 -3.221 -44.470 1.00 51.28 185 PRO A C 1
ATOM 1385 O O . PRO A 1 185 ? 33.015 -3.678 -43.738 1.00 51.28 185 PRO A O 1
ATOM 1388 N N . ARG A 1 186 ? 31.184 -3.980 -45.018 1.00 49.28 186 ARG A N 1
ATOM 1389 C CA . ARG A 1 186 ? 31.264 -5.441 -45.047 1.00 49.28 186 ARG A CA 1
ATOM 1390 C C . ARG A 1 186 ? 32.415 -5.800 -45.987 1.00 49.28 186 ARG A C 1
ATOM 1392 O O . ARG A 1 186 ? 32.284 -5.587 -47.191 1.00 49.28 186 ARG A O 1
ATOM 1399 N N . HIS A 1 187 ? 33.527 -6.253 -45.416 1.00 48.88 187 HIS A N 1
ATOM 1400 C CA . HIS A 1 187 ? 34.617 -6.901 -46.143 1.00 48.88 187 HIS A CA 1
ATOM 1401 C C . HIS A 1 187 ? 34.333 -8.393 -46.288 1.00 48.88 187 HIS A C 1
ATOM 1403 O O . HIS A 1 187 ? 33.797 -8.978 -45.317 1.00 48.88 187 HIS A O 1
#